Protein AF-A0A4E9FKX4-F1 (afdb_monomer_lite)

Secondary structure (DSSP, 8-state):
-----GGGT---HHHHTPPP----EE-SPPP------SS----TTHHHHHHTT-----GGGS----HHHHHHTTHHHHHT-TTEE----S-EEEEETTEEE-EEEEEETGGGGSPPEEEE---SSSEEEEEEEETT--SS-SS-EEEEEEEEEEETTS-GGGSEEEE------PPBTS--EEEEEEEEEESS----GGGS-SSSSSGGGEE-HHHHHHHTTTT-EEEEEEEEEEE--HHHHHHHHHTT----B----PPPPPPPPPPSS-SS---HHHHHHHHS-HHHHHHHHHHHHHHH-BTTBPPPPPSSS-TTHHHHHHHS-HHHHHHHHHHHTT-GGGHHHHS-TT-

Radius of gyration: 29.49 Å; chains: 1; bounding box: 79×57×82 Å

Structure (mmCIF, N/CA/C/O backbone):
data_AF-A0A4E9FKX4-F1
#
_entry.id   AF-A0A4E9FKX4-F1
#
loop_
_atom_site.group_PDB
_atom_site.id
_atom_site.type_symbol
_atom_site.label_atom_id
_atom_site.label_alt_id
_atom_site.label_comp_id
_atom_site.label_asym_id
_atom_site.label_entity_id
_atom_site.label_seq_id
_atom_site.pdbx_PDB_ins_code
_atom_site.Cartn_x
_atom_site.Cartn_y
_atom_site.Cartn_z
_atom_site.occupancy
_atom_site.B_iso_or_equiv
_atom_site.auth_seq_id
_atom_site.auth_comp_id
_atom_site.auth_asym_id
_atom_site.auth_atom_id
_atom_site.pdbx_PDB_model_num
ATOM 1 N N . MET A 1 1 ? 53.032 -1.140 2.797 1.00 45.16 1 MET A N 1
ATOM 2 C CA . MET A 1 1 ? 51.691 -1.626 3.185 1.00 45.16 1 MET A CA 1
ATOM 3 C C . MET A 1 1 ? 51.038 -0.536 4.010 1.00 45.16 1 MET A C 1
ATOM 5 O O . MET A 1 1 ? 51.588 -0.197 5.047 1.00 45.16 1 MET A O 1
ATOM 9 N N . HIS A 1 2 ? 49.947 0.065 3.534 1.00 47.78 2 HIS A N 1
ATOM 10 C CA . HIS A 1 2 ? 49.150 0.957 4.376 1.00 47.78 2 HIS A CA 1
ATOM 11 C C . HIS A 1 2 ? 48.325 0.075 5.311 1.00 47.78 2 HIS A C 1
ATOM 13 O O . HIS A 1 2 ? 47.405 -0.606 4.863 1.00 47.78 2 HIS A O 1
ATOM 19 N N . VAL A 1 3 ? 48.725 0.014 6.580 1.00 58.78 3 VAL A N 1
ATOM 20 C CA . VAL A 1 3 ? 47.929 -0.617 7.633 1.00 58.78 3 VAL A CA 1
ATOM 21 C C . VAL A 1 3 ? 46.776 0.341 7.899 1.00 58.78 3 VAL A C 1
ATOM 23 O O . VAL A 1 3 ? 46.989 1.445 8.392 1.00 58.78 3 VAL A O 1
ATOM 26 N N . ILE A 1 4 ? 45.578 -0.028 7.450 1.00 59.62 4 ILE A N 1
ATOM 27 C CA . ILE A 1 4 ? 44.364 0.718 7.774 1.00 59.62 4 ILE A CA 1
ATOM 28 C C . ILE A 1 4 ? 44.067 0.412 9.238 1.00 59.62 4 ILE A C 1
ATOM 30 O O . ILE A 1 4 ? 43.841 -0.746 9.588 1.00 59.62 4 ILE A O 1
ATOM 34 N N . ASP A 1 5 ? 44.116 1.444 10.073 1.00 58.28 5 ASP A N 1
ATOM 35 C CA . ASP A 1 5 ? 43.813 1.341 11.494 1.00 58.28 5 ASP A CA 1
ATOM 36 C C . ASP A 1 5 ? 42.303 1.119 11.657 1.00 58.28 5 ASP A C 1
ATOM 38 O O . ASP A 1 5 ? 41.485 1.987 11.332 1.00 58.28 5 ASP A O 1
ATOM 42 N N . VAL A 1 6 ? 41.942 -0.093 12.074 1.00 60.53 6 VAL A N 1
ATOM 43 C CA . VAL A 1 6 ? 40.567 -0.613 12.172 1.00 60.53 6 VAL A CA 1
ATOM 44 C C . VAL A 1 6 ? 39.728 0.271 13.106 1.00 60.53 6 VAL A C 1
ATOM 46 O O . VAL A 1 6 ? 38.555 0.521 12.844 1.00 60.53 6 VAL A O 1
ATOM 49 N N . ASP A 1 7 ? 40.351 0.863 14.120 1.00 63.62 7 ASP A N 1
ATOM 50 C CA . ASP A 1 7 ? 39.649 1.601 15.170 1.00 63.62 7 ASP A CA 1
ATOM 51 C C . ASP A 1 7 ? 39.277 3.044 14.775 1.00 63.62 7 ASP A C 1
ATOM 53 O O . ASP A 1 7 ? 38.352 3.621 15.342 1.00 63.62 7 ASP A O 1
ATOM 57 N N . ASN A 1 8 ? 39.918 3.623 13.750 1.00 59.31 8 ASN A N 1
ATOM 58 C CA . ASN A 1 8 ? 39.699 5.023 13.348 1.00 59.31 8 ASN A CA 1
ATOM 59 C C . ASN A 1 8 ? 38.632 5.213 12.245 1.00 59.31 8 ASN A C 1
ATOM 61 O O . ASN A 1 8 ? 38.297 6.349 11.903 1.00 59.31 8 ASN A O 1
ATOM 65 N N . HIS A 1 9 ? 38.073 4.131 11.678 1.00 58.72 9 HIS A N 1
ATOM 66 C CA . HIS A 1 9 ? 37.170 4.203 10.510 1.00 58.72 9 HIS A CA 1
ATOM 67 C C . HIS A 1 9 ? 35.901 3.332 10.568 1.00 58.72 9 HIS A C 1
ATOM 69 O O . HIS A 1 9 ? 35.136 3.284 9.594 1.00 58.72 9 HIS A O 1
ATOM 75 N N . LEU A 1 10 ? 35.627 2.657 11.684 1.00 67.69 10 LEU A N 1
ATOM 76 C CA . LEU A 1 10 ? 34.583 1.635 11.742 1.00 67.69 10 LEU A CA 1
ATOM 77 C C . LEU A 1 10 ? 33.402 2.030 12.624 1.00 67.69 10 LEU A C 1
ATOM 79 O O . LEU A 1 10 ? 33.114 1.371 13.616 1.00 67.69 10 LEU A O 1
ATOM 83 N N . LEU A 1 11 ? 32.627 3.028 12.182 1.00 73.62 11 LEU A N 1
ATOM 84 C CA . LEU A 1 11 ? 31.195 2.966 12.485 1.00 73.62 11 LEU A CA 1
ATOM 85 C C . LEU A 1 11 ? 30.687 1.617 11.975 1.00 73.62 11 LEU A C 1
ATOM 87 O O . LEU A 1 11 ? 30.827 1.315 10.779 1.00 73.62 11 LEU A O 1
ATOM 91 N N . SER A 1 12 ? 30.125 0.815 12.872 1.00 83.12 12 SER A N 1
ATOM 92 C CA . SER A 1 12 ? 29.515 -0.460 12.520 1.00 83.12 12 SER A CA 1
ATOM 93 C C . SER A 1 12 ? 28.406 -0.237 11.487 1.00 83.12 12 SER A C 1
ATOM 95 O O . SER A 1 12 ? 27.804 0.836 11.406 1.00 83.12 12 SER A O 1
ATOM 97 N N . LEU A 1 13 ? 28.084 -1.257 10.687 1.00 81.62 13 LEU A N 1
ATOM 98 C CA . LEU A 1 13 ? 26.966 -1.160 9.739 1.00 81.62 13 LEU A CA 1
ATOM 99 C C . LEU A 1 13 ? 25.651 -0.799 10.453 1.00 81.62 13 LEU A C 1
ATOM 101 O O . LEU A 1 13 ? 24.840 -0.062 9.900 1.00 81.62 13 LEU A O 1
ATOM 105 N N . LYS A 1 14 ? 25.482 -1.247 11.706 1.00 84.69 14 LYS A N 1
ATOM 106 C CA . LYS A 1 14 ? 24.352 -0.876 12.562 1.00 84.69 14 LYS A CA 1
ATOM 107 C C . LYS A 1 14 ? 24.320 0.626 12.844 1.00 84.69 14 LYS A C 1
ATOM 109 O O . LYS A 1 14 ? 23.260 1.215 12.724 1.00 84.69 14 LYS A O 1
ATOM 114 N N . GLU A 1 15 ? 25.451 1.236 13.185 1.00 85.62 15 GLU A N 1
ATOM 115 C CA . GLU A 1 15 ? 25.541 2.680 13.450 1.00 85.62 15 GLU A CA 1
ATOM 116 C C . GLU A 1 15 ? 25.353 3.509 12.179 1.00 85.62 15 GLU A C 1
ATOM 118 O O . GLU A 1 15 ? 24.680 4.532 12.208 1.00 85.62 15 GLU A O 1
ATOM 123 N N . ARG A 1 16 ? 25.879 3.045 11.039 1.00 83.81 16 ARG A N 1
ATOM 124 C CA . ARG A 1 16 ? 25.693 3.724 9.743 1.00 83.81 16 ARG A CA 1
ATOM 125 C C . ARG A 1 16 ? 24.247 3.692 9.249 1.00 83.81 16 ARG A C 1
ATOM 127 O O . ARG A 1 16 ? 23.845 4.583 8.511 1.00 83.81 16 ARG A O 1
ATOM 134 N N . LEU A 1 17 ? 23.496 2.655 9.619 1.00 85.50 17 LEU A N 1
ATOM 135 C CA . LEU A 1 17 ? 22.078 2.492 9.287 1.00 85.50 17 LEU A CA 1
ATOM 136 C C . LEU A 1 17 ? 21.147 2.889 10.442 1.00 85.50 17 LEU A C 1
ATOM 138 O O . LEU A 1 17 ? 19.933 2.726 10.317 1.00 85.50 17 LEU A O 1
ATOM 142 N N . ALA A 1 18 ? 21.689 3.365 11.567 1.00 83.12 18 ALA A N 1
ATOM 143 C CA . ALA A 1 18 ? 20.889 3.711 12.729 1.00 83.12 18 ALA A CA 1
ATOM 144 C C . ALA A 1 18 ? 20.004 4.914 12.395 1.00 83.12 18 ALA A C 1
ATOM 146 O O . ALA A 1 18 ? 20.484 6.005 12.090 1.00 83.12 18 ALA A O 1
ATOM 147 N N . VAL A 1 19 ? 18.694 4.700 12.463 1.00 77.56 19 VAL A N 1
ATOM 148 C CA . VAL A 1 19 ? 17.709 5.781 12.451 1.00 77.56 19 VAL A CA 1
ATOM 149 C C . VAL A 1 19 ? 17.649 6.342 13.876 1.00 77.56 19 VAL A C 1
ATOM 151 O O . VAL A 1 19 ? 17.658 5.544 14.817 1.00 77.56 19 VAL A O 1
ATOM 154 N N . PRO A 1 20 ? 17.621 7.674 14.072 1.00 77.56 20 PRO A N 1
ATOM 155 C CA . PRO A 1 20 ? 17.526 8.263 15.405 1.00 77.56 20 PRO A CA 1
ATOM 156 C C . PRO A 1 20 ? 16.314 7.712 16.165 1.00 77.56 20 PRO A C 1
ATOM 158 O O . PRO A 1 20 ? 15.218 7.621 15.610 1.00 77.56 20 PRO A O 1
ATOM 161 N N . GLU A 1 21 ? 16.513 7.345 17.433 1.00 72.94 21 GLU A N 1
ATOM 162 C CA . GLU A 1 21 ? 15.421 6.912 18.304 1.00 72.94 21 GLU A CA 1
ATOM 163 C C . GLU A 1 21 ? 14.520 8.110 18.607 1.00 72.94 21 GLU A C 1
ATOM 165 O O . GLU A 1 21 ? 14.917 9.057 19.285 1.00 72.94 21 GLU A O 1
ATOM 170 N N . THR A 1 22 ? 13.303 8.084 18.072 1.00 77.69 22 THR A N 1
ATOM 171 C CA . THR A 1 22 ? 12.266 9.063 18.383 1.00 77.69 22 THR A CA 1
ATOM 172 C C . THR A 1 22 ? 11.296 8.502 19.414 1.00 77.69 22 THR A C 1
ATOM 174 O O . THR A 1 22 ? 10.906 7.332 19.362 1.00 77.69 22 THR A O 1
ATOM 177 N N . GLU A 1 23 ? 10.885 9.352 20.357 1.00 83.88 23 GLU A N 1
ATOM 178 C CA . GLU A 1 23 ? 9.805 9.025 21.285 1.00 83.88 23 GLU A CA 1
ATOM 179 C C . GLU A 1 23 ? 8.527 8.703 20.507 1.00 83.88 23 GLU A C 1
ATOM 181 O O . GLU A 1 23 ? 8.185 9.387 19.540 1.00 83.88 23 GLU A O 1
ATOM 186 N N . ARG A 1 24 ? 7.828 7.645 20.929 1.00 87.44 24 ARG A N 1
ATOM 187 C CA . ARG A 1 24 ? 6.583 7.197 20.304 1.00 87.44 24 ARG A CA 1
ATOM 188 C C . ARG A 1 24 ? 5.388 7.509 21.198 1.00 87.44 24 ARG A C 1
ATOM 190 O O . ARG A 1 24 ? 5.433 7.244 22.397 1.00 87.44 24 ARG A O 1
ATOM 197 N N . TYR A 1 25 ? 4.306 7.989 20.599 1.00 91.00 25 TYR A N 1
ATOM 198 C CA . TYR A 1 25 ? 3.078 8.401 21.271 1.00 91.00 25 TYR A CA 1
ATOM 199 C C . TYR A 1 25 ? 1.923 7.456 20.914 1.00 91.00 25 TYR A C 1
ATOM 201 O O . TYR A 1 25 ? 1.634 7.243 19.734 1.00 91.00 25 TYR A O 1
ATOM 209 N N . ASP A 1 26 ? 1.267 6.901 21.939 1.00 92.44 26 ASP A N 1
ATOM 210 C CA . ASP A 1 26 ? 0.045 6.101 21.787 1.00 92.44 26 ASP A CA 1
ATOM 211 C C . ASP A 1 26 ? -1.178 7.027 21.787 1.00 92.44 26 ASP A C 1
ATOM 213 O O . ASP A 1 26 ? -1.431 7.721 22.774 1.00 92.44 26 ASP A O 1
ATOM 217 N N . ILE A 1 27 ? -1.915 7.050 20.676 1.00 92.12 27 ILE A N 1
ATOM 218 C CA . ILE A 1 27 ? -3.120 7.878 20.498 1.00 92.12 27 ILE A CA 1
ATOM 219 C C . ILE A 1 27 ? -4.424 7.088 20.668 1.00 92.12 27 ILE A C 1
ATOM 221 O O . ILE A 1 27 ? -5.508 7.651 20.529 1.00 92.12 27 ILE A O 1
ATOM 225 N N . GLY A 1 28 ? -4.344 5.779 20.914 1.00 89.81 28 GLY A N 1
ATOM 226 C CA . GLY A 1 28 ? -5.512 4.911 20.994 1.00 89.81 28 GLY A CA 1
ATOM 227 C C . GLY A 1 28 ? -6.109 4.776 22.384 1.00 89.81 28 GLY A C 1
ATOM 228 O O . GLY A 1 28 ? -5.683 5.368 23.377 1.00 89.81 28 GLY A O 1
ATOM 229 N N . PHE A 1 29 ? -7.111 3.904 22.464 1.00 89.25 29 PHE A N 1
ATOM 230 C CA . PHE A 1 29 ? -7.634 3.458 23.746 1.00 89.25 29 PHE A CA 1
ATOM 231 C C . PHE A 1 29 ? -6.591 2.640 24.509 1.00 89.25 29 PHE A C 1
ATOM 233 O O . PHE A 1 29 ? -5.885 1.799 23.948 1.00 89.25 29 PHE A O 1
ATOM 240 N N . LYS A 1 30 ? -6.565 2.818 25.833 1.00 84.62 30 LYS A N 1
ATOM 241 C CA . LYS A 1 30 ? -5.774 1.960 26.718 1.00 84.62 30 LYS A CA 1
ATOM 242 C C . LYS A 1 30 ? -6.207 0.507 26.537 1.00 84.62 30 LYS A C 1
ATOM 244 O O . LYS A 1 30 ? -7.400 0.203 26.573 1.00 84.62 30 LYS A O 1
ATOM 249 N N . LYS A 1 31 ? -5.236 -0.399 26.389 1.00 75.88 31 LYS A N 1
ATOM 250 C CA . LYS A 1 31 ? -5.509 -1.838 26.330 1.00 75.88 31 LYS A CA 1
ATOM 251 C C . LYS A 1 31 ? -6.314 -2.272 27.552 1.00 75.88 31 LYS A C 1
ATOM 253 O O . LYS A 1 31 ? -5.875 -2.093 28.689 1.00 75.88 31 LYS A O 1
ATOM 258 N N . SER A 1 32 ? -7.465 -2.894 27.304 1.00 64.88 32 SER A N 1
ATOM 259 C CA . SER A 1 32 ? -8.141 -3.688 28.321 1.00 64.88 32 SER A CA 1
ATOM 260 C C . SER A 1 32 ? -7.256 -4.897 28.597 1.00 64.88 32 SER A C 1
ATOM 262 O O . SER A 1 32 ? -7.174 -5.825 27.795 1.00 64.88 32 SER A O 1
ATOM 264 N N . VAL A 1 33 ? -6.523 -4.860 29.706 1.00 56.00 33 VAL A N 1
ATOM 265 C CA . VAL A 1 33 ? -5.906 -6.066 30.243 1.00 56.00 33 VAL A CA 1
ATOM 266 C C . VAL A 1 33 ? -7.074 -6.913 30.727 1.00 56.00 33 VAL A C 1
ATOM 268 O O . VAL A 1 33 ? -7.607 -6.669 31.810 1.00 56.00 33 VAL A O 1
ATOM 271 N N . LEU A 1 34 ? -7.525 -7.865 29.903 1.00 53.97 34 LEU A N 1
ATOM 272 C CA . LEU A 1 34 ? -8.406 -8.914 30.402 1.00 53.97 34 LEU A CA 1
ATOM 273 C C . LEU A 1 34 ? -7.702 -9.495 31.632 1.00 53.97 34 LEU A C 1
ATOM 275 O O . LEU A 1 34 ? -6.516 -9.830 31.524 1.00 53.97 34 LEU A O 1
ATOM 279 N N . PRO A 1 35 ? -8.363 -9.565 32.802 1.00 45.88 35 PRO A N 1
ATOM 280 C CA . PRO A 1 35 ? -7.752 -10.182 33.961 1.00 45.88 35 PRO A CA 1
ATOM 281 C C . PRO A 1 35 ? -7.325 -11.574 33.521 1.00 45.88 35 PRO A C 1
ATOM 283 O O . PRO A 1 35 ? -8.156 -12.364 33.068 1.00 45.88 35 PRO A O 1
ATOM 286 N N . ILE A 1 36 ? -6.016 -11.832 33.571 1.00 47.31 36 ILE A N 1
ATOM 287 C CA . ILE A 1 36 ? -5.454 -13.161 33.360 1.00 47.31 36 ILE A CA 1
ATOM 288 C C . ILE A 1 36 ? -6.271 -14.047 34.286 1.00 47.31 36 ILE A C 1
ATOM 290 O O . ILE A 1 36 ? -6.189 -13.872 35.504 1.00 47.31 36 ILE A O 1
ATOM 294 N N . SER A 1 37 ? -7.134 -14.906 33.733 1.00 47.31 37 SER A N 1
ATOM 295 C CA . SER A 1 37 ? -7.923 -15.793 34.575 1.00 47.31 37 SER A CA 1
ATOM 296 C C . SER A 1 37 ? -6.909 -16.576 35.388 1.00 47.31 37 SER A C 1
ATOM 298 O O . SER A 1 37 ? -6.091 -17.301 34.812 1.00 47.31 37 SER A O 1
ATOM 300 N N . LEU A 1 38 ? -6.894 -16.336 36.698 1.00 52.66 38 LEU A N 1
ATOM 301 C CA . LEU A 1 38 ? -6.007 -17.010 37.623 1.00 52.66 38 LEU A CA 1
ATOM 302 C C . LEU A 1 38 ? -6.244 -18.505 37.445 1.00 52.66 38 LEU A C 1
ATOM 304 O O . LEU A 1 38 ? -7.273 -19.037 37.845 1.00 52.66 38 LEU A O 1
ATOM 308 N N . GLN A 1 39 ? -5.260 -19.121 36.798 1.00 52.28 39 GLN A N 1
ATOM 309 C CA . GLN A 1 39 ? -5.160 -20.523 36.438 1.00 52.28 39 GLN A CA 1
ATOM 310 C C . GLN A 1 39 ? -6.169 -21.005 35.376 1.00 52.28 39 GLN A C 1
ATOM 312 O O . GLN A 1 39 ? -7.383 -20.950 35.580 1.00 52.28 39 GLN A O 1
ATOM 317 N N . PRO A 1 40 ? -5.699 -21.580 34.249 1.00 52.97 40 PRO A N 1
ATOM 318 C CA . PRO A 1 40 ? -6.541 -22.536 33.554 1.00 52.97 40 PRO A CA 1
ATOM 319 C C . PRO A 1 40 ? -6.857 -23.626 34.573 1.00 52.97 40 PRO A C 1
ATOM 321 O O . PRO A 1 40 ? -5.931 -24.159 35.182 1.00 52.97 40 PRO A O 1
ATOM 324 N N . SER A 1 41 ? -8.137 -23.953 34.774 1.00 54.47 41 SER A N 1
ATOM 325 C CA . SER A 1 41 ? -8.513 -25.166 35.500 1.00 54.47 41 SER A CA 1
ATOM 326 C C . SER A 1 41 ? -7.663 -26.293 34.921 1.00 54.47 41 SER A C 1
ATOM 328 O O . SER A 1 41 ? -7.827 -26.614 33.738 1.00 54.47 41 SER A O 1
ATOM 330 N N . GLU A 1 42 ? -6.692 -26.798 35.683 1.00 56.56 42 GLU A N 1
ATOM 331 C CA . GLU A 1 42 ? -5.767 -27.817 35.211 1.00 56.56 42 GLU A CA 1
ATOM 332 C C . GLU A 1 42 ? -6.596 -29.049 34.872 1.00 56.56 42 GLU A C 1
ATOM 334 O O . GLU A 1 42 ? -6.901 -29.895 35.715 1.00 56.56 42 GLU A O 1
ATOM 339 N N . SER A 1 43 ? -7.030 -29.156 33.618 1.00 61.06 43 SER A N 1
ATOM 340 C CA . SER A 1 43 ? -7.601 -30.400 33.157 1.00 61.06 43 SER A CA 1
ATOM 341 C C . SER A 1 43 ? -6.456 -31.403 33.270 1.00 61.06 43 SER A C 1
ATOM 343 O O . SER A 1 43 ? -5.413 -31.250 32.634 1.00 61.06 43 SER A O 1
ATOM 345 N N . LYS A 1 44 ? -6.616 -32.411 34.138 1.00 63.72 44 LYS A N 1
ATOM 346 C CA . LYS A 1 44 ? -5.594 -33.415 34.518 1.00 63.72 44 LYS A CA 1
ATOM 347 C C . LYS A 1 44 ? -4.917 -34.124 33.325 1.00 63.72 44 LYS A C 1
ATOM 349 O O . LYS A 1 44 ? -3.975 -34.897 33.495 1.00 63.72 44 LYS A O 1
ATOM 354 N N . ASN A 1 45 ? -5.404 -33.873 32.113 1.00 72.75 45 ASN A N 1
ATOM 355 C CA . ASN A 1 45 ? -4.981 -34.456 30.855 1.00 72.75 45 ASN A CA 1
ATOM 356 C C . ASN A 1 45 ? -4.011 -33.578 30.041 1.00 72.75 45 ASN A C 1
ATOM 358 O O . ASN A 1 45 ? -3.349 -34.133 29.169 1.00 72.75 45 ASN A O 1
ATOM 362 N N . VAL A 1 46 ? -3.851 -32.272 30.318 1.00 79.88 46 VAL A N 1
ATOM 363 C CA . VAL A 1 46 ? -2.913 -31.399 29.564 1.00 79.88 46 VAL A CA 1
ATOM 364 C C . VAL A 1 46 ? -1.473 -31.929 29.593 1.00 79.88 46 VAL A C 1
ATOM 366 O O . VAL A 1 46 ? -0.879 -32.061 28.519 1.00 79.88 46 VAL A O 1
ATOM 369 N N . PRO A 1 47 ? -0.906 -32.341 30.749 1.00 79.88 47 PRO A N 1
ATOM 370 C CA . PRO A 1 47 ? 0.460 -32.866 30.786 1.00 79.88 47 PRO A CA 1
ATOM 371 C C . PRO A 1 47 ? 0.593 -34.192 30.024 1.00 79.88 47 PRO A C 1
ATOM 373 O O . PRO A 1 47 ? 1.611 -34.447 29.384 1.00 79.88 47 PRO A O 1
ATOM 376 N N . LYS A 1 48 ? -0.450 -35.037 30.052 1.00 82.62 48 LYS A N 1
ATOM 377 C CA . LYS A 1 48 ? -0.482 -36.321 29.331 1.00 82.62 48 LYS A CA 1
ATOM 378 C C . LYS A 1 48 ? -0.557 -36.121 27.814 1.00 82.62 48 LYS A C 1
ATOM 380 O O . LYS A 1 48 ? 0.119 -36.839 27.084 1.00 82.62 48 LYS A O 1
ATOM 385 N N . LEU A 1 49 ? -1.357 -35.160 27.349 1.00 84.44 49 LEU A N 1
ATOM 386 C CA . LEU A 1 49 ? -1.490 -34.808 25.931 1.00 84.44 49 LEU A CA 1
ATOM 387 C C . LEU A 1 49 ? -0.232 -34.116 25.396 1.00 84.44 49 LEU A C 1
ATOM 389 O O . LEU A 1 49 ? 0.182 -34.414 24.281 1.00 84.44 49 LEU A O 1
ATOM 393 N N . SER A 1 50 ? 0.410 -33.267 26.206 1.00 84.94 50 SER A N 1
ATOM 394 C CA . SER A 1 50 ? 1.697 -32.640 25.881 1.00 84.94 50 SER A CA 1
ATOM 395 C C . SER A 1 50 ? 2.804 -33.685 25.691 1.00 84.94 50 SER A C 1
ATOM 397 O O . SER A 1 50 ? 3.444 -33.714 24.645 1.00 84.94 50 SER A O 1
ATOM 399 N N . ARG A 1 51 ? 2.942 -34.645 26.621 1.00 86.50 51 ARG A N 1
ATOM 400 C CA . ARG A 1 51 ? 3.918 -35.753 26.504 1.00 86.50 51 ARG A CA 1
ATOM 401 C C . ARG A 1 51 ? 3.719 -36.624 25.261 1.00 86.50 51 ARG A C 1
ATOM 403 O O . ARG A 1 51 ? 4.671 -37.234 24.794 1.00 86.50 51 ARG A O 1
ATOM 410 N N . LYS A 1 52 ? 2.488 -36.703 24.750 1.00 89.94 52 LYS A N 1
ATOM 411 C CA . LYS A 1 52 ? 2.136 -37.447 23.532 1.00 89.94 52 LYS A CA 1
ATOM 412 C C . LYS A 1 52 ? 2.084 -36.571 22.273 1.00 89.94 52 LYS A C 1
ATOM 414 O O . LYS A 1 52 ? 1.707 -37.078 21.225 1.00 89.94 52 LYS A O 1
ATOM 419 N N . MET A 1 53 ? 2.426 -35.282 22.363 1.00 83.94 53 MET A N 1
ATOM 420 C CA . MET A 1 53 ? 2.372 -34.322 21.248 1.00 83.94 53 MET A CA 1
ATOM 421 C C . MET A 1 53 ? 0.978 -34.206 20.592 1.00 83.94 53 MET A C 1
ATOM 423 O O . MET A 1 53 ? 0.856 -33.970 19.396 1.00 83.94 53 MET A O 1
ATOM 427 N N . HIS A 1 54 ? -0.094 -34.349 21.379 1.00 89.38 54 HIS A N 1
ATOM 428 C CA . HIS A 1 54 ? -1.492 -34.248 20.923 1.00 89.38 54 HIS A CA 1
ATOM 429 C C . HIS A 1 54 ? -2.188 -32.952 21.359 1.00 89.38 54 HIS A C 1
ATOM 431 O O . HIS A 1 54 ? -3.413 -32.847 21.317 1.00 89.38 54 HIS A O 1
ATOM 437 N N . LEU A 1 55 ? -1.430 -31.968 21.839 1.00 87.44 55 LEU A N 1
ATOM 438 C CA . LEU A 1 55 ? -1.992 -30.714 22.321 1.00 87.44 55 LEU A CA 1
ATOM 439 C C . LEU A 1 55 ? -2.290 -29.785 21.139 1.00 87.44 55 LEU A C 1
ATOM 441 O O . LEU A 1 55 ? -1.389 -29.390 20.406 1.00 87.44 55 LEU A O 1
ATOM 445 N N . THR A 1 56 ? -3.559 -29.422 20.970 1.00 86.56 56 THR A N 1
ATOM 446 C CA . THR A 1 56 ? -4.016 -28.513 19.911 1.00 86.56 56 THR A CA 1
ATOM 447 C C . THR A 1 56 ? -4.451 -27.180 20.502 1.00 86.56 56 THR A C 1
ATOM 449 O O . THR A 1 56 ? -5.251 -27.145 21.439 1.00 86.56 56 THR A O 1
ATOM 452 N N . ILE A 1 57 ? -3.974 -26.079 19.927 1.00 84.50 57 ILE A N 1
ATOM 453 C CA . ILE A 1 57 ? -4.398 -24.728 20.301 1.00 84.50 57 ILE A CA 1
ATOM 454 C C . ILE A 1 57 ? -5.561 -24.321 19.397 1.00 84.50 57 ILE A C 1
ATOM 456 O O . ILE A 1 57 ? -5.500 -24.475 18.177 1.00 84.50 57 ILE A O 1
ATOM 460 N N . ASN A 1 58 ? -6.629 -23.783 19.985 1.00 84.94 58 ASN A N 1
ATOM 461 C CA . ASN A 1 58 ? -7.722 -23.225 19.200 1.00 84.94 58 ASN A CA 1
ATOM 462 C C . ASN A 1 58 ? -7.311 -21.857 18.645 1.00 84.94 58 ASN A C 1
ATOM 464 O O . ASN A 1 58 ? -7.459 -20.84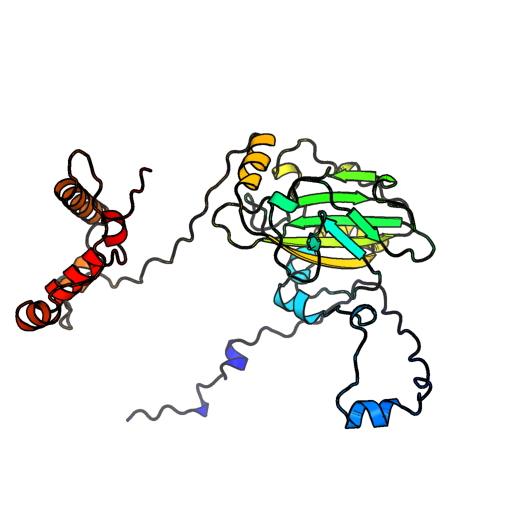1 19.323 1.00 84.94 58 ASN A O 1
ATOM 468 N N . LEU A 1 59 ? -6.834 -21.846 17.401 1.00 83.69 59 LEU A N 1
ATOM 469 C CA . LEU A 1 59 ? -6.388 -20.633 16.715 1.00 83.69 59 LEU A CA 1
ATOM 470 C C . LEU A 1 59 ? -7.476 -19.551 16.662 1.00 83.69 59 LEU A C 1
ATOM 472 O O . LEU A 1 59 ? -7.157 -18.378 16.767 1.00 83.69 59 LEU A O 1
ATOM 476 N N . LYS A 1 60 ? -8.771 -19.906 16.622 1.00 80.31 60 LYS A N 1
ATOM 477 C CA . LYS A 1 60 ? -9.869 -18.918 16.586 1.00 80.31 60 LYS A CA 1
ATOM 478 C C . LYS A 1 60 ? -9.963 -18.051 17.847 1.00 80.31 60 LYS A C 1
ATOM 480 O O . LYS A 1 60 ? -10.589 -17.000 17.801 1.00 80.31 60 LYS A O 1
ATOM 485 N N . LYS A 1 61 ? -9.400 -18.508 18.971 1.00 78.19 61 LYS A N 1
ATOM 486 C CA . LYS A 1 61 ? -9.391 -17.776 20.248 1.00 78.19 61 LYS A CA 1
ATOM 487 C C . LYS A 1 61 ? -8.111 -16.969 20.469 1.00 78.19 61 LYS A C 1
ATOM 489 O O . LYS A 1 61 ? -8.027 -16.253 21.459 1.00 78.19 61 LYS A O 1
ATOM 494 N N . VAL A 1 62 ? -7.113 -17.123 19.602 1.00 80.50 62 VAL A N 1
ATOM 495 C CA . VAL A 1 62 ? -5.839 -16.411 19.714 1.00 80.50 62 VAL A CA 1
ATOM 496 C C . VAL A 1 62 ? -5.986 -15.045 19.052 1.00 80.50 62 VAL A C 1
ATOM 498 O O . VAL A 1 62 ? -6.510 -14.936 17.943 1.00 80.50 62 VAL A O 1
ATOM 501 N N . GLU A 1 63 ? -5.534 -13.991 19.725 1.00 72.94 63 GLU A N 1
ATOM 502 C CA . GLU A 1 63 ? -5.413 -12.675 19.102 1.00 72.94 63 GLU A CA 1
ATOM 503 C C . GLU A 1 63 ? -4.242 -12.692 18.119 1.00 72.94 63 GLU A C 1
ATOM 505 O O . GLU A 1 63 ? -3.107 -12.988 18.484 1.00 72.94 63 GLU A O 1
ATOM 510 N N . HIS A 1 64 ? -4.516 -12.373 16.856 1.00 76.38 64 HIS A N 1
ATOM 511 C CA . HIS A 1 64 ? -3.502 -12.375 15.797 1.00 76.38 64 HIS A CA 1
ATOM 512 C C . HIS A 1 64 ? -2.825 -11.005 15.647 1.00 76.38 64 HIS A C 1
ATOM 514 O O . HIS A 1 64 ? -1.976 -10.829 14.782 1.00 76.38 64 HIS A O 1
ATOM 520 N N . TRP A 1 65 ? -3.197 -10.024 16.477 1.00 80.25 65 TRP A N 1
ATOM 521 C CA . TRP A 1 65 ? -2.785 -8.638 16.306 1.00 80.25 65 TRP A CA 1
ATOM 522 C C . TRP A 1 65 ? -1.316 -8.401 16.681 1.00 80.25 65 TRP A C 1
ATOM 524 O O . TRP A 1 65 ? -0.959 -8.431 17.859 1.00 80.25 65 TRP A O 1
ATOM 534 N N . GLN A 1 66 ? -0.473 -8.085 15.693 1.00 85.94 66 GLN A N 1
ATOM 535 C CA . GLN A 1 66 ? 0.937 -7.751 15.920 1.00 85.94 66 GLN A CA 1
ATOM 536 C C . GLN A 1 66 ? 1.282 -6.326 15.473 1.00 85.94 66 GLN A C 1
ATOM 538 O O . GLN A 1 66 ? 1.257 -6.008 14.287 1.00 85.94 66 GLN A O 1
ATOM 543 N N . LEU A 1 67 ? 1.678 -5.473 16.425 1.00 88.19 67 LEU A N 1
ATOM 544 C CA . LEU A 1 67 ? 2.059 -4.076 16.162 1.00 88.19 67 LEU A CA 1
ATOM 545 C C . LEU A 1 67 ? 3.312 -3.959 15.270 1.00 88.19 67 LEU A C 1
ATOM 547 O O . LEU A 1 67 ? 3.423 -3.039 14.463 1.00 88.19 67 LEU A O 1
ATOM 551 N N . SER A 1 68 ? 4.243 -4.909 15.388 1.00 90.31 68 SER A N 1
ATOM 552 C CA . SER A 1 68 ? 5.478 -4.959 14.593 1.00 90.31 68 SER A CA 1
ATOM 553 C C . SER A 1 68 ? 5.211 -4.983 13.088 1.00 90.31 68 SER A C 1
ATOM 555 O O . SER A 1 68 ? 5.960 -4.363 12.336 1.00 90.31 68 SER A O 1
ATOM 557 N N . ILE A 1 69 ? 4.129 -5.637 12.652 1.00 92.56 69 ILE A N 1
ATOM 558 C CA . ILE A 1 69 ? 3.746 -5.713 11.239 1.00 92.56 69 ILE A CA 1
ATOM 559 C C . ILE A 1 69 ? 3.394 -4.315 10.715 1.00 92.56 69 ILE A C 1
ATOM 561 O O . ILE A 1 69 ? 3.893 -3.905 9.673 1.00 92.56 69 ILE A O 1
ATOM 565 N N . PHE A 1 70 ? 2.617 -3.532 11.461 1.00 92.19 70 PHE A N 1
ATOM 566 C CA . PHE A 1 70 ? 2.224 -2.180 11.041 1.00 92.19 70 PHE A CA 1
ATOM 567 C C . PHE A 1 70 ? 3.411 -1.229 10.937 1.00 92.19 70 PHE A C 1
ATOM 569 O O . PHE A 1 70 ? 3.459 -0.417 10.016 1.00 92.19 70 PHE A O 1
ATOM 576 N N . HIS A 1 71 ? 4.385 -1.359 11.841 1.00 90.75 71 HIS A N 1
ATOM 577 C CA . HIS A 1 71 ? 5.634 -0.605 11.755 1.00 90.75 71 HIS A CA 1
ATOM 578 C C . HIS A 1 71 ? 6.500 -1.054 10.575 1.00 90.75 71 HIS A C 1
ATOM 580 O O . HIS A 1 71 ? 7.075 -0.209 9.899 1.00 90.75 71 HIS A O 1
ATOM 586 N N . HIS A 1 72 ? 6.564 -2.358 10.286 1.00 91.94 72 HIS A N 1
ATOM 587 C CA . HIS A 1 72 ? 7.297 -2.872 9.126 1.00 91.94 72 HIS A CA 1
ATOM 588 C C . HIS A 1 72 ? 6.746 -2.310 7.810 1.00 91.94 72 HIS A C 1
ATOM 590 O O . HIS A 1 72 ? 7.510 -1.856 6.963 1.00 91.94 72 HIS A O 1
ATOM 596 N N . TYR A 1 73 ? 5.419 -2.273 7.674 1.00 93.56 73 TYR A N 1
ATOM 597 C CA . TYR A 1 73 ? 4.739 -1.693 6.515 1.00 93.56 73 TYR A CA 1
ATOM 598 C C . TYR A 1 73 ? 4.557 -0.176 6.598 1.00 93.56 73 TYR A C 1
ATOM 600 O O . TYR A 1 73 ? 3.916 0.380 5.712 1.00 93.56 73 TYR A O 1
ATOM 608 N N . ARG A 1 74 ? 5.086 0.492 7.634 1.00 92.88 74 ARG A N 1
ATOM 609 C CA . ARG A 1 74 ? 5.011 1.951 7.841 1.00 92.88 74 ARG A CA 1
ATOM 610 C C . ARG A 1 74 ? 3.594 2.533 7.748 1.00 92.88 74 ARG A C 1
ATOM 612 O O . ARG A 1 74 ? 3.399 3.666 7.332 1.00 92.88 74 ARG A O 1
ATOM 619 N N . ILE A 1 75 ? 2.587 1.759 8.154 1.00 93.75 75 ILE A N 1
ATOM 620 C CA . ILE A 1 75 ? 1.178 2.158 8.022 1.00 93.75 75 ILE A CA 1
ATOM 621 C C . ILE A 1 75 ? 0.861 3.363 8.917 1.00 93.75 75 ILE A C 1
ATOM 623 O O . ILE A 1 75 ? 0.200 4.299 8.482 1.00 93.75 75 ILE A O 1
ATOM 627 N N . PHE A 1 76 ? 1.334 3.357 10.167 1.00 92.81 76 PHE A N 1
ATOM 628 C CA . PHE A 1 76 ? 1.092 4.478 11.081 1.00 92.81 76 PHE A CA 1
ATOM 629 C C . PHE A 1 76 ? 1.845 5.746 10.671 1.00 92.81 76 PHE A C 1
ATOM 631 O O . PHE A 1 76 ? 1.294 6.838 10.810 1.00 92.81 76 PHE A O 1
ATOM 638 N N . ASP A 1 77 ? 3.064 5.585 10.144 1.00 91.31 77 ASP A N 1
ATOM 639 C CA . ASP A 1 77 ? 3.900 6.692 9.679 1.00 91.31 77 ASP A CA 1
ATOM 640 C C . ASP A 1 77 ? 3.189 7.503 8.595 1.00 91.31 77 ASP A C 1
ATOM 642 O O . ASP A 1 77 ? 3.227 8.732 8.629 1.00 91.31 77 ASP A O 1
ATOM 646 N N . ASP A 1 78 ? 2.543 6.797 7.663 1.00 91.50 78 ASP A N 1
ATOM 647 C CA . ASP A 1 78 ? 1.920 7.394 6.485 1.00 91.50 78 ASP A CA 1
ATOM 648 C C . ASP A 1 78 ? 0.500 7.911 6.772 1.00 91.50 78 ASP A C 1
ATOM 650 O O . ASP A 1 78 ? 0.108 8.923 6.206 1.00 91.50 78 ASP A O 1
ATOM 654 N N . ILE A 1 79 ? -0.263 7.274 7.676 1.00 91.94 79 ILE A N 1
ATOM 655 C CA . ILE A 1 79 ? -1.613 7.748 8.051 1.00 91.94 79 ILE A CA 1
ATOM 656 C C . ILE A 1 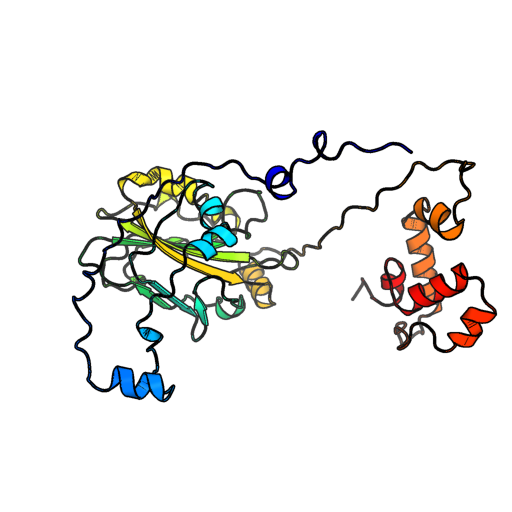79 ? -1.554 8.926 9.026 1.00 91.94 79 ILE A C 1
ATOM 658 O O . ILE A 1 79 ? -2.295 9.896 8.871 1.00 91.94 79 ILE A O 1
ATOM 662 N N . PHE A 1 80 ? -0.742 8.807 10.080 1.00 89.69 80 PHE A N 1
ATOM 663 C CA . PHE A 1 80 ? -0.670 9.797 11.150 1.00 89.69 80 PHE A CA 1
ATOM 664 C C . PHE A 1 80 ? 0.624 10.581 11.035 1.00 89.69 80 PHE A C 1
ATOM 666 O O . PHE A 1 80 ? 0.564 11.692 10.538 1.00 89.69 80 PHE A O 1
ATOM 673 N N . HIS A 1 81 ? 1.744 10.015 11.501 1.00 86.69 81 HIS A N 1
ATOM 674 C CA . HIS A 1 81 ? 3.126 10.508 11.416 1.00 86.69 81 HIS A CA 1
ATOM 675 C C . HIS A 1 81 ? 4.071 9.454 12.041 1.00 86.69 81 HIS A C 1
ATOM 677 O O . HIS A 1 81 ? 3.630 8.581 12.788 1.00 86.69 81 HIS A O 1
ATOM 683 N N . THR A 1 82 ? 5.386 9.561 11.811 1.00 83.00 82 THR A N 1
ATOM 684 C CA . THR A 1 82 ? 6.416 8.551 12.174 1.00 83.00 82 THR A CA 1
ATOM 685 C C . THR A 1 82 ? 6.487 8.143 13.649 1.00 83.00 82 THR A C 1
ATOM 687 O O . THR A 1 82 ? 7.025 7.089 13.981 1.00 83.00 82 THR A O 1
ATOM 690 N N . ASN A 1 83 ? 5.987 8.982 14.554 1.00 87.31 83 ASN A N 1
ATOM 691 C CA . ASN A 1 83 ? 6.118 8.785 15.999 1.00 87.31 83 ASN A CA 1
ATOM 692 C C . ASN A 1 83 ? 4.808 8.341 16.654 1.00 87.31 83 ASN A C 1
ATOM 694 O O . ASN A 1 83 ? 4.727 8.278 17.874 1.00 87.31 83 ASN A O 1
ATOM 698 N N . VAL A 1 84 ? 3.766 8.069 15.876 1.00 91.44 84 VAL A N 1
ATOM 699 C CA . VAL A 1 84 ? 2.424 7.808 16.395 1.00 91.44 84 VAL A CA 1
ATOM 700 C C . VAL A 1 84 ? 2.072 6.342 16.192 1.00 91.44 84 VAL A C 1
ATOM 702 O O . VAL A 1 84 ? 2.381 5.755 15.160 1.00 91.44 84 VAL A O 1
ATOM 705 N N . PHE A 1 85 ? 1.428 5.727 17.177 1.00 92.56 85 PHE A N 1
ATOM 706 C CA . PHE A 1 85 ? 0.873 4.385 17.042 1.00 92.56 85 PHE A CA 1
ATOM 707 C C . PHE A 1 85 ? -0.375 4.233 17.906 1.00 92.56 85 PHE A C 1
ATOM 709 O O . PHE A 1 85 ? -0.699 5.101 18.711 1.00 92.56 85 PHE A O 1
ATOM 716 N N . PHE A 1 86 ? -1.081 3.120 17.734 1.00 92.94 86 PHE A N 1
ATOM 717 C CA . PHE A 1 86 ? -2.105 2.702 18.679 1.00 92.94 86 PHE A CA 1
ATOM 718 C C . PHE A 1 86 ? -2.293 1.188 18.673 1.00 92.94 86 PHE A C 1
ATOM 720 O O . PHE A 1 86 ? -1.832 0.471 17.779 1.00 92.94 86 PHE A O 1
ATOM 727 N N . HIS A 1 87 ? -2.985 0.689 19.692 1.00 90.56 87 HIS A N 1
ATOM 728 C CA . HIS A 1 87 ? -3.360 -0.712 19.794 1.00 90.56 87 HIS A CA 1
ATOM 729 C C . HIS A 1 87 ? -4.804 -0.947 19.356 1.00 90.56 87 HIS A C 1
ATOM 731 O O . HIS A 1 87 ? -5.709 -0.227 19.772 1.00 90.56 87 HIS A O 1
ATOM 737 N N . ASN A 1 88 ? -5.034 -2.018 18.592 1.00 90.44 88 ASN A N 1
ATOM 738 C CA . ASN A 1 88 ? -6.394 -2.471 18.337 1.00 90.44 88 ASN A CA 1
ATOM 739 C C . ASN A 1 88 ? -7.045 -2.919 19.646 1.00 90.44 88 ASN A C 1
ATOM 741 O O . ASN A 1 88 ? -6.566 -3.839 20.307 1.00 90.44 88 ASN A O 1
ATOM 745 N N . THR A 1 89 ? -8.141 -2.258 20.002 1.00 88.62 89 THR A N 1
ATOM 746 C CA . THR A 1 89 ? -8.950 -2.539 21.198 1.00 88.62 89 THR A CA 1
ATOM 747 C C . THR A 1 89 ? -10.346 -3.044 20.851 1.00 88.62 89 THR A C 1
ATOM 749 O O . THR A 1 89 ? -11.029 -3.606 21.704 1.00 88.62 89 THR A O 1
ATOM 752 N N . GLN A 1 90 ? -10.758 -2.877 19.594 1.00 88.12 90 GLN A N 1
ATOM 753 C CA . GLN A 1 90 ? -12.049 -3.299 19.073 1.00 88.12 90 GLN A CA 1
ATOM 754 C C . GLN A 1 90 ? -11.842 -4.249 17.895 1.00 88.12 90 GLN A C 1
ATOM 756 O O . GLN A 1 90 ? -11.088 -3.947 16.963 1.00 88.12 90 GLN A O 1
ATOM 761 N N . ASN A 1 91 ? -12.528 -5.392 17.918 1.00 88.81 91 ASN A N 1
ATOM 762 C CA . ASN A 1 91 ? -12.492 -6.311 16.792 1.00 88.81 91 ASN A CA 1
ATOM 763 C C . ASN A 1 91 ? -13.331 -5.767 15.635 1.00 88.81 91 ASN A C 1
ATOM 765 O O . ASN A 1 91 ? -14.510 -5.443 15.790 1.00 88.81 91 ASN A O 1
ATOM 769 N N . MET A 1 92 ? -12.705 -5.721 14.467 1.00 90.56 92 MET A N 1
ATOM 770 C CA . MET A 1 92 ? -13.325 -5.362 13.204 1.00 90.56 92 MET A CA 1
ATOM 771 C C . MET A 1 92 ? -12.959 -6.426 12.176 1.00 90.56 92 MET A C 1
ATOM 773 O O . MET A 1 92 ? -11.816 -6.879 12.121 1.00 90.56 92 MET A O 1
ATOM 777 N N . GLN A 1 93 ? -13.930 -6.839 11.371 1.00 91.25 93 GLN A N 1
ATOM 778 C CA . GLN A 1 93 ? -13.707 -7.716 10.229 1.00 91.25 93 GLN A CA 1
ATOM 779 C C . GLN A 1 93 ? -14.354 -7.102 9.002 1.00 91.25 93 GLN A C 1
ATOM 781 O O . GLN A 1 93 ? -15.536 -6.774 9.027 1.00 91.25 93 GLN A O 1
ATOM 786 N N . LEU A 1 94 ? -13.579 -6.993 7.931 1.00 93.25 94 LEU A N 1
ATOM 787 C CA . LEU A 1 94 ? -14.048 -6.547 6.629 1.00 93.25 94 LEU A CA 1
ATOM 788 C C . LEU A 1 94 ? -13.816 -7.681 5.630 1.00 93.25 94 LEU A C 1
ATOM 790 O O . LEU A 1 94 ? -12.719 -8.244 5.587 1.00 93.25 94 LEU A O 1
ATOM 794 N N . LYS A 1 95 ? -14.850 -8.059 4.875 1.00 94.50 95 LYS A N 1
ATOM 795 C CA . LYS A 1 95 ? -14.803 -9.177 3.922 1.00 94.50 95 LYS A CA 1
ATOM 796 C C . LYS A 1 95 ? -15.477 -8.827 2.601 1.00 94.50 95 LYS A C 1
ATOM 798 O O . LYS A 1 95 ? -16.570 -8.277 2.585 1.00 94.50 95 LYS A O 1
ATOM 803 N N . TRP A 1 96 ? -14.852 -9.225 1.504 1.00 93.69 96 TRP A N 1
ATOM 804 C CA . TRP A 1 96 ? -15.422 -9.259 0.164 1.00 93.69 96 TRP A CA 1
ATOM 805 C C . TRP A 1 96 ? -15.721 -10.711 -0.201 1.00 93.69 96 TRP A C 1
ATOM 807 O O . TRP A 1 96 ? -14.830 -11.453 -0.613 1.00 93.69 96 TRP A O 1
ATOM 817 N N . GLY A 1 97 ? -16.961 -11.156 0.020 1.00 89.50 97 GLY A N 1
ATOM 818 C CA . GLY A 1 97 ? -17.337 -12.556 -0.185 1.00 89.50 97 GLY A CA 1
ATOM 819 C C . GLY A 1 97 ? -16.480 -13.503 0.666 1.00 89.50 97 GLY A C 1
ATOM 820 O O . GLY A 1 97 ? -16.613 -13.545 1.889 1.00 89.50 97 GLY A O 1
ATOM 821 N N . SER A 1 98 ? -15.587 -14.263 0.027 1.00 87.50 98 SER A N 1
ATOM 822 C CA . SER A 1 98 ? -14.632 -15.157 0.700 1.00 87.50 98 SER A CA 1
ATOM 823 C C . SER A 1 98 ? -13.351 -14.472 1.186 1.00 87.50 98 SER A C 1
ATOM 825 O O . SER A 1 98 ? -12.668 -15.015 2.057 1.00 87.50 98 SER A O 1
ATOM 827 N N . THR A 1 99 ? -13.009 -13.306 0.639 1.00 91.44 99 THR A N 1
ATOM 828 C CA . THR A 1 99 ? -11.713 -12.650 0.840 1.00 91.44 99 THR A CA 1
ATOM 829 C C . THR A 1 99 ? -11.800 -11.639 1.982 1.00 91.44 99 THR A C 1
ATOM 831 O O . THR A 1 99 ? -12.499 -10.634 1.895 1.00 91.44 99 THR A O 1
ATOM 834 N N . GLY A 1 100 ? -11.106 -11.902 3.090 1.00 90.44 100 GLY A N 1
ATOM 835 C CA . GLY A 1 100 ? -11.053 -11.002 4.247 1.00 90.44 100 GLY A CA 1
ATOM 836 C C . GLY A 1 100 ? -9.890 -10.015 4.192 1.00 90.44 100 GLY A C 1
ATOM 837 O O . GLY A 1 100 ? -8.840 -10.308 3.624 1.00 90.44 100 GLY A O 1
ATOM 838 N N . LEU A 1 101 ? -10.056 -8.863 4.834 1.00 92.06 101 LEU A N 1
ATOM 839 C CA . LEU A 1 101 ? -8.988 -7.902 5.085 1.00 92.06 101 LEU A CA 1
ATOM 840 C C . LEU A 1 101 ? -8.376 -8.180 6.466 1.00 92.06 101 LEU A C 1
ATOM 842 O O . LEU A 1 101 ? -9.076 -8.151 7.480 1.00 92.06 101 LEU A O 1
ATOM 846 N N . TYR A 1 102 ? -7.075 -8.474 6.493 1.00 90.31 102 TYR A N 1
ATOM 847 C CA . TYR A 1 102 ? -6.331 -8.880 7.688 1.00 90.31 102 TYR A CA 1
ATOM 848 C C . TYR A 1 102 ? -5.150 -7.929 7.969 1.00 90.31 102 TYR A C 1
ATOM 850 O O . TYR A 1 102 ? -5.357 -6.742 8.224 1.00 90.31 102 TYR A O 1
ATOM 858 N N . GLN A 1 103 ? -3.917 -8.450 8.001 1.00 89.94 103 GLN A N 1
ATOM 859 C CA . GLN A 1 103 ? -2.693 -7.718 8.348 1.00 89.94 103 GLN A CA 1
ATOM 860 C C . GLN A 1 103 ? -1.623 -7.896 7.265 1.00 89.94 103 GLN A C 1
ATOM 862 O O . GLN A 1 103 ? -0.597 -8.539 7.482 1.00 89.94 103 GLN A O 1
ATOM 867 N N . GLY A 1 104 ? -1.893 -7.358 6.080 1.00 91.94 104 GLY A N 1
ATOM 868 C CA . GLY A 1 104 ? -0.993 -7.411 4.928 1.00 91.94 104 GLY A CA 1
ATOM 869 C C . GLY A 1 104 ? -1.205 -8.621 4.022 1.00 91.94 104 GLY A C 1
ATOM 870 O O . GLY A 1 104 ? -0.308 -8.969 3.265 1.00 91.94 104 GLY A O 1
ATOM 871 N N . ASN A 1 105 ? -2.367 -9.277 4.084 1.00 94.44 105 ASN A N 1
ATOM 872 C CA . ASN A 1 105 ? -2.713 -10.289 3.087 1.00 94.44 105 ASN A CA 1
ATOM 873 C C . ASN A 1 105 ? -2.898 -9.652 1.703 1.00 94.44 105 ASN A C 1
ATOM 875 O O . ASN A 1 105 ? -3.234 -8.473 1.604 1.00 94.44 105 ASN A O 1
ATOM 879 N N . LEU A 1 106 ? -2.718 -10.446 0.650 1.00 95.38 106 LEU A N 1
ATOM 880 C CA . LEU A 1 106 ? -2.992 -10.011 -0.715 1.00 95.38 106 LEU A CA 1
ATOM 881 C C . LEU A 1 106 ? -4.498 -10.099 -1.003 1.00 95.38 106 LEU A C 1
ATOM 883 O O . LEU A 1 106 ? -5.144 -11.074 -0.607 1.00 95.38 106 LEU A O 1
ATOM 887 N N . ILE A 1 107 ? -5.035 -9.083 -1.671 1.00 94.94 107 ILE A N 1
ATOM 888 C CA . ILE A 1 107 ? -6.397 -9.043 -2.201 1.00 94.94 107 ILE A CA 1
ATOM 889 C C . ILE A 1 107 ? -6.362 -8.639 -3.674 1.00 94.94 107 ILE A C 1
ATOM 891 O O . ILE A 1 107 ? -5.565 -7.784 -4.072 1.00 94.94 107 ILE A O 1
ATOM 895 N N . ASP A 1 108 ? -7.249 -9.229 -4.466 1.00 93.31 108 ASP A N 1
ATOM 896 C CA . ASP A 1 108 ? -7.419 -8.853 -5.865 1.00 93.31 108 ASP A CA 1
ATOM 897 C C . ASP A 1 108 ? -8.368 -7.657 -5.967 1.00 93.31 108 ASP A C 1
ATOM 899 O O . ASP A 1 108 ? -9.372 -7.569 -5.253 1.00 93.31 108 ASP A O 1
ATOM 903 N N . ALA A 1 109 ? -8.067 -6.708 -6.855 1.00 93.50 109 ALA A N 1
ATOM 904 C CA . ALA A 1 109 ? -8.917 -5.533 -7.019 1.00 93.50 109 ALA A CA 1
ATOM 905 C C . ALA A 1 109 ? -10.317 -5.919 -7.535 1.00 93.50 109 ALA A C 1
ATOM 907 O O . ALA A 1 109 ? -11.296 -5.270 -7.160 1.00 93.50 109 ALA A O 1
ATOM 908 N N . ALA A 1 110 ? -10.437 -7.004 -8.300 1.00 94.12 110 ALA A N 1
ATOM 909 C CA . ALA A 1 110 ? -11.682 -7.562 -8.815 1.00 94.12 110 ALA A CA 1
ATOM 910 C C . ALA A 1 110 ? -12.645 -7.974 -7.696 1.00 94.12 110 ALA A C 1
ATOM 912 O O . ALA A 1 110 ? -13.834 -7.652 -7.776 1.00 94.12 110 ALA A O 1
ATOM 913 N N . ASP A 1 111 ? -12.136 -8.580 -6.618 1.00 93.12 111 ASP A N 1
ATOM 914 C CA . ASP A 1 111 ? -12.934 -8.950 -5.440 1.00 93.12 111 ASP A CA 1
ATOM 915 C C . ASP A 1 111 ? -13.543 -7.712 -4.763 1.00 93.12 111 ASP A C 1
ATOM 917 O O . ASP A 1 111 ? -14.635 -7.765 -4.196 1.00 93.12 111 ASP A O 1
ATOM 921 N N . THR A 1 112 ? -12.877 -6.561 -4.887 1.00 94.12 112 THR A N 1
ATOM 922 C CA . THR A 1 112 ? -13.324 -5.276 -4.330 1.00 94.12 112 THR A CA 1
ATOM 923 C C . THR A 1 112 ? -14.274 -4.498 -5.251 1.00 94.12 112 THR A C 1
ATOM 925 O O . THR A 1 112 ? -14.495 -3.304 -5.069 1.00 94.12 112 THR A O 1
ATOM 928 N N . SER A 1 113 ? -14.858 -5.136 -6.269 1.00 93.06 113 SER A N 1
ATOM 929 C CA . SER A 1 113 ? -15.827 -4.463 -7.151 1.00 93.06 113 SER A CA 1
ATOM 930 C C . SER A 1 113 ? -17.114 -4.070 -6.413 1.00 93.06 113 SER A C 1
ATOM 932 O O . SER A 1 113 ? -17.703 -3.026 -6.698 1.00 93.06 113 SER A O 1
ATOM 934 N N . ASN A 1 114 ? -17.534 -4.891 -5.446 1.00 93.38 114 ASN A N 1
ATOM 935 C CA . ASN A 1 114 ? -18.738 -4.689 -4.639 1.00 93.38 114 ASN A CA 1
ATOM 936 C C . ASN A 1 114 ? -18.393 -4.221 -3.217 1.00 93.38 114 ASN A C 1
ATOM 938 O O . ASN A 1 114 ? -17.284 -4.444 -2.729 1.00 93.38 114 ASN A O 1
ATOM 942 N N . LYS A 1 115 ? -19.363 -3.596 -2.534 1.00 94.19 115 LYS A N 1
ATOM 943 C CA . LYS A 1 115 ? -19.201 -3.171 -1.133 1.00 94.19 115 LYS A CA 1
ATOM 944 C C . LYS A 1 115 ? -18.875 -4.389 -0.244 1.00 94.19 115 LYS A C 1
ATOM 946 O O . LYS A 1 115 ? -19.513 -5.427 -0.423 1.00 94.19 115 LYS A O 1
ATOM 951 N N . PRO A 1 116 ? -17.924 -4.278 0.702 1.00 94.44 116 PRO A N 1
ATOM 952 C CA . PRO A 1 116 ? -17.617 -5.365 1.620 1.00 94.44 116 PRO A CA 1
ATOM 953 C C . PRO A 1 116 ? -18.641 -5.473 2.751 1.00 94.44 116 PRO A C 1
ATOM 955 O O . PRO A 1 116 ? -19.238 -4.479 3.172 1.00 94.44 116 PRO A O 1
ATOM 958 N N . ASP A 1 117 ? -18.734 -6.670 3.317 1.00 93.75 117 ASP A N 1
ATOM 959 C CA . ASP A 1 117 ? -19.407 -6.924 4.580 1.00 93.75 117 ASP A CA 1
ATOM 960 C C . ASP A 1 117 ? -18.487 -6.526 5.732 1.00 93.75 117 ASP A C 1
ATOM 962 O O . ASP A 1 117 ? -17.363 -7.024 5.864 1.00 93.75 117 ASP A O 1
ATOM 966 N N . ILE A 1 118 ? -18.971 -5.623 6.581 1.00 93.06 118 ILE A N 1
ATOM 967 C CA . ILE A 1 118 ? -18.232 -5.117 7.733 1.00 93.06 118 ILE A CA 1
ATOM 968 C C . ILE A 1 118 ? -18.944 -5.553 9.007 1.00 93.06 118 ILE A C 1
ATOM 970 O O . ILE A 1 118 ? -20.116 -5.250 9.226 1.00 93.06 118 ILE A O 1
ATOM 974 N N . TRP A 1 119 ? -18.199 -6.226 9.876 1.00 92.56 119 TRP A N 1
ATOM 975 C CA . TRP A 1 119 ? -18.618 -6.566 11.225 1.00 92.56 119 TRP A CA 1
ATOM 976 C C . TRP A 1 119 ? -17.753 -5.816 12.234 1.00 92.56 119 TRP A C 1
ATOM 978 O O . TRP A 1 119 ? -16.525 -5.924 12.215 1.00 92.56 119 TRP A O 1
ATOM 988 N N . ILE A 1 120 ? -18.403 -5.065 13.121 1.00 91.88 120 ILE A N 1
ATOM 989 C CA . ILE A 1 120 ? -17.767 -4.282 14.181 1.00 91.88 120 ILE A CA 1
ATOM 990 C C . ILE A 1 120 ? -18.272 -4.814 15.522 1.00 91.88 120 ILE A C 1
ATOM 992 O O . ILE A 1 120 ? -19.477 -4.956 15.735 1.00 91.88 120 ILE A O 1
ATOM 996 N N . GLN A 1 121 ? -17.353 -5.112 16.436 1.00 89.88 121 GLN A N 1
ATOM 997 C CA . GLN A 1 121 ? -17.698 -5.515 17.795 1.00 89.88 121 GLN A CA 1
ATOM 998 C C . GLN A 1 121 ? -18.381 -4.363 18.544 1.00 89.88 121 GLN A C 1
ATOM 1000 O O . GLN A 1 121 ? -17.813 -3.276 18.635 1.00 89.88 121 GLN A O 1
ATOM 1005 N N . SER A 1 122 ? -19.550 -4.619 19.137 1.00 88.44 122 SER A N 1
ATOM 1006 C CA . SER A 1 122 ? -20.226 -3.641 19.999 1.00 88.44 122 SER A CA 1
ATOM 1007 C C . SER A 1 122 ? -19.529 -3.514 21.355 1.00 88.44 122 SER A C 1
ATOM 1009 O O . SER A 1 122 ? -19.106 -4.510 21.949 1.00 88.44 122 SER A O 1
ATOM 1011 N N . LEU A 1 123 ? -19.396 -2.277 21.834 1.00 82.44 123 LEU A N 1
ATOM 1012 C CA . LEU A 1 123 ? -18.710 -1.933 23.084 1.00 82.44 123 LEU A CA 1
ATOM 1013 C C . LEU A 1 123 ? -19.590 -1.072 24.009 1.00 82.44 123 LEU A C 1
ATOM 1015 O O . LEU A 1 123 ? -19.070 -0.246 24.762 1.00 82.44 123 LEU A O 1
ATOM 1019 N N . ASN A 1 124 ? -20.907 -1.283 23.948 1.00 75.00 124 ASN A N 1
ATOM 1020 C CA . ASN A 1 124 ? -21.944 -0.630 24.746 1.00 75.00 124 ASN A CA 1
ATOM 1021 C C . ASN A 1 124 ? -21.901 0.906 24.675 1.00 75.00 124 ASN A C 1
ATOM 1023 O O . ASN A 1 124 ? -21.608 1.583 25.659 1.00 75.00 124 ASN A O 1
ATOM 1027 N N . GLY A 1 125 ? -22.245 1.450 23.506 1.00 83.31 125 GLY A N 1
ATOM 1028 C CA . GLY A 1 125 ? -22.591 2.863 23.322 1.00 83.31 125 GLY A CA 1
ATOM 1029 C C . GLY A 1 125 ? -21.583 3.690 22.521 1.00 83.31 125 GLY A C 1
ATOM 1030 O O . GLY A 1 125 ? -20.440 3.290 22.287 1.00 83.31 125 GLY A O 1
ATOM 1031 N N . GLY A 1 126 ? -22.037 4.871 22.100 1.00 89.75 126 GLY A N 1
ATOM 1032 C CA . GLY A 1 126 ? -21.311 5.770 21.205 1.00 89.75 126 GLY A CA 1
ATOM 1033 C C . GLY A 1 126 ? -21.521 5.441 19.726 1.00 89.75 126 GLY A C 1
ATOM 1034 O O . GLY A 1 126 ? -22.440 4.713 19.341 1.00 89.75 126 GLY A O 1
ATOM 1035 N N . PHE A 1 127 ? -20.649 6.006 18.905 1.00 93.06 127 PHE A N 1
ATOM 1036 C CA . PHE A 1 127 ? -20.650 5.880 17.459 1.00 93.06 127 PHE A CA 1
ATOM 1037 C C . PHE A 1 127 ? -19.265 5.457 16.968 1.00 93.06 127 PHE A C 1
ATOM 1039 O O . PHE A 1 127 ? -18.246 5.683 17.623 1.00 93.06 127 PHE A O 1
ATOM 1046 N N . SER A 1 128 ? -19.233 4.839 15.794 1.00 94.31 128 SER A N 1
ATOM 1047 C CA . SER A 1 128 ? -18.003 4.504 15.086 1.00 94.31 128 SER A CA 1
ATOM 1048 C C . SER A 1 128 ? -18.012 5.125 13.693 1.00 94.31 128 SER A C 1
ATOM 1050 O O . SER A 1 128 ? -19.042 5.187 13.026 1.00 94.31 128 SER A O 1
ATOM 1052 N N . SER A 1 129 ? -16.860 5.590 13.241 1.00 94.69 129 SER A N 1
ATOM 1053 C CA . SER A 1 129 ? -16.603 5.974 11.856 1.00 94.69 129 SER A CA 1
ATOM 1054 C C . SER A 1 129 ? -15.523 5.054 11.319 1.00 94.69 129 SER A C 1
ATOM 1056 O O . SER A 1 129 ? -14.539 4.816 12.017 1.00 94.69 129 SER A O 1
ATOM 1058 N N . PHE A 1 130 ? -15.652 4.567 10.090 1.00 94.69 130 PHE A N 1
ATOM 1059 C CA . PHE A 1 130 ? -14.535 3.881 9.443 1.00 94.69 130 PHE A CA 1
ATOM 1060 C C . PHE A 1 130 ? -14.163 4.542 8.125 1.00 94.69 130 PHE A C 1
ATOM 1062 O O . PHE A 1 130 ? -14.991 5.155 7.446 1.00 94.69 130 PHE A O 1
ATOM 1069 N N . VAL A 1 131 ? -12.895 4.378 7.772 1.00 95.44 131 VAL A N 1
ATOM 1070 C CA . VAL A 1 131 ? -12.286 4.894 6.554 1.00 95.44 131 VAL A CA 1
ATOM 1071 C C . VAL A 1 131 ? -11.571 3.742 5.866 1.00 95.44 131 VAL A C 1
ATOM 1073 O O . VAL A 1 131 ? -10.713 3.105 6.473 1.00 95.44 131 VAL A O 1
ATOM 1076 N N . LEU A 1 132 ? -11.911 3.478 4.609 1.00 96.38 132 LEU A N 1
ATOM 1077 C CA . LEU A 1 132 ? -11.162 2.598 3.719 1.00 96.38 132 LEU A CA 1
ATOM 1078 C C . LEU A 1 132 ? -10.311 3.465 2.793 1.00 96.38 132 LEU A C 1
ATOM 1080 O O . LEU A 1 132 ? -10.847 4.256 2.013 1.00 96.38 132 LEU A O 1
ATOM 1084 N N . LEU A 1 133 ? -8.997 3.309 2.873 1.00 95.38 133 LEU A N 1
ATOM 1085 C CA . LEU A 1 133 ? -8.019 4.168 2.218 1.00 95.38 133 LEU A CA 1
ATOM 1086 C C . LEU A 1 133 ? -6.944 3.363 1.485 1.00 95.38 133 LEU A C 1
ATOM 1088 O O . LEU A 1 133 ? -6.617 2.241 1.865 1.00 95.38 133 LEU A O 1
ATOM 1092 N N . ASN A 1 134 ? -6.384 3.961 0.442 1.00 95.62 134 ASN A N 1
ATOM 1093 C CA . ASN A 1 134 ? -5.237 3.473 -0.310 1.00 95.62 134 ASN A CA 1
ATOM 1094 C C . ASN A 1 134 ? -4.084 4.462 -0.134 1.00 95.62 134 ASN A C 1
ATOM 1096 O O . ASN A 1 134 ? -4.132 5.578 -0.658 1.00 95.62 134 ASN A O 1
ATOM 1100 N N . LEU A 1 135 ? -3.071 4.031 0.620 1.00 94.69 135 LEU A N 1
ATOM 1101 C CA . LEU A 1 135 ? -1.921 4.854 1.009 1.00 94.69 135 LEU A CA 1
ATOM 1102 C C . LEU A 1 135 ? -1.037 5.216 -0.184 1.00 94.69 135 LEU A C 1
ATOM 1104 O O . LEU A 1 135 ? -0.485 6.305 -0.242 1.00 94.69 135 LEU A O 1
ATOM 1108 N N . ASP A 1 136 ? -0.942 4.311 -1.156 1.00 93.75 136 ASP A N 1
ATOM 1109 C CA . ASP A 1 136 ? -0.029 4.425 -2.297 1.00 93.75 136 ASP A CA 1
ATOM 1110 C C . ASP A 1 136 ? -0.766 4.856 -3.580 1.00 93.75 136 ASP A C 1
ATOM 1112 O O . ASP A 1 136 ? -0.223 4.833 -4.681 1.00 93.75 136 ASP A O 1
ATOM 1116 N N . GLY A 1 137 ? -2.057 5.182 -3.463 1.00 89.00 137 GLY A N 1
ATOM 1117 C CA . GLY A 1 137 ? -2.964 5.359 -4.593 1.00 89.00 137 GLY A CA 1
ATOM 1118 C C . GLY A 1 137 ? -2.889 6.710 -5.293 1.00 89.00 137 GLY A C 1
ATOM 1119 O O . GLY A 1 137 ? -3.440 6.820 -6.380 1.00 89.00 137 GLY A O 1
ATOM 1120 N N . ASN A 1 138 ? -2.274 7.736 -4.704 1.00 91.88 138 ASN A N 1
ATOM 1121 C CA . ASN A 1 138 ? -2.378 9.108 -5.201 1.00 91.88 138 ASN A CA 1
ATOM 1122 C C . ASN A 1 138 ? -1.472 9.369 -6.424 1.00 91.88 138 ASN A C 1
ATOM 1124 O O . ASN A 1 138 ? -0.249 9.365 -6.283 1.00 91.88 138 ASN A O 1
ATOM 1128 N N . PRO A 1 139 ? -2.033 9.644 -7.621 1.00 86.31 139 PRO A N 1
ATOM 1129 C CA . PRO A 1 139 ? -1.229 9.898 -8.815 1.00 86.31 139 PRO A CA 1
ATOM 1130 C C . PRO A 1 139 ? -0.806 11.367 -8.983 1.00 86.31 139 PRO A C 1
ATOM 1132 O O . PRO A 1 139 ? -0.022 11.658 -9.885 1.00 86.31 139 PRO A O 1
ATOM 1135 N N . TYR A 1 140 ? -1.347 12.299 -8.189 1.00 87.81 140 TYR A N 1
ATOM 1136 C CA . TYR A 1 140 ? -1.178 13.743 -8.405 1.00 87.81 140 TYR A CA 1
ATOM 1137 C C . TYR A 1 140 ? -0.148 14.377 -7.471 1.00 87.81 140 TYR A C 1
ATOM 1139 O O . TYR A 1 140 ? 0.548 15.310 -7.868 1.00 87.81 140 TYR A O 1
ATOM 1147 N N . SER A 1 141 ? -0.049 13.893 -6.234 1.00 84.44 141 SER A N 1
ATOM 1148 C CA . SER A 1 141 ? 0.859 14.432 -5.223 1.00 84.44 141 SER A CA 1
ATOM 1149 C C . SER A 1 141 ? 1.515 13.326 -4.407 1.00 84.44 141 SER A C 1
ATOM 1151 O O . SER A 1 141 ? 0.934 12.269 -4.196 1.00 84.44 141 SER A O 1
ATOM 1153 N N . CYS A 1 142 ? 2.719 13.597 -3.893 1.00 80.06 142 CYS A N 1
ATOM 1154 C CA . CYS A 1 142 ? 3.438 12.659 -3.023 1.00 80.06 142 CYS A CA 1
ATOM 1155 C C . CYS A 1 142 ? 2.792 12.480 -1.639 1.00 80.06 142 CYS A C 1
ATOM 1157 O O . CYS A 1 142 ? 3.174 11.575 -0.909 1.00 80.06 142 CYS A O 1
ATOM 1159 N N . GLY A 1 143 ? 1.874 13.370 -1.253 1.00 80.88 143 GLY A N 1
ATOM 1160 C CA . GLY A 1 143 ? 1.123 13.283 -0.003 1.00 80.88 143 GLY A CA 1
ATOM 1161 C C . GLY A 1 143 ? -0.377 13.225 -0.263 1.00 80.88 143 GLY A C 1
ATOM 1162 O O . GLY A 1 143 ? -0.842 13.723 -1.291 1.00 80.88 143 GLY A O 1
ATOM 1163 N N . GLY A 1 144 ? -1.117 12.664 0.691 1.00 87.81 144 GLY A N 1
ATOM 1164 C CA . GLY A 1 144 ? -2.557 12.450 0.610 1.00 87.81 144 GLY A CA 1
ATOM 1165 C C . GLY A 1 144 ? -2.892 11.055 0.097 1.00 87.81 144 GLY A C 1
ATOM 1166 O O . GLY A 1 144 ? -2.302 10.573 -0.869 1.00 87.81 144 GLY A O 1
ATOM 1167 N N . GLU A 1 145 ? -3.867 10.434 0.742 1.00 93.44 145 GLU A N 1
ATOM 1168 C CA . GLU A 1 145 ? -4.333 9.079 0.505 1.00 93.44 145 GLU A CA 1
ATOM 1169 C C . GLU A 1 145 ? -5.638 9.108 -0.297 1.00 93.44 145 GLU A C 1
ATOM 1171 O O . GLU A 1 145 ? -6.464 10.012 -0.144 1.00 93.44 145 GLU A O 1
ATOM 1176 N N . ILE A 1 146 ? -5.876 8.093 -1.130 1.00 94.38 146 ILE A N 1
ATOM 1177 C CA . ILE A 1 146 ? -7.174 7.955 -1.803 1.00 94.38 146 ILE A CA 1
ATOM 1178 C C . ILE A 1 146 ? -8.145 7.252 -0.866 1.00 94.38 146 ILE A C 1
ATOM 1180 O O . ILE A 1 146 ? -7.915 6.109 -0.472 1.00 94.38 146 ILE A O 1
ATOM 1184 N N . VAL A 1 147 ? -9.271 7.892 -0.562 1.00 95.44 147 VAL A N 1
ATOM 1185 C CA . VAL A 1 147 ? -10.342 7.267 0.216 1.00 95.44 147 VAL A CA 1
ATOM 1186 C C . VAL A 1 147 ? -11.349 6.591 -0.703 1.00 95.44 147 VAL A C 1
ATOM 1188 O O . VAL A 1 147 ? -12.070 7.207 -1.495 1.00 95.44 147 VAL A O 1
ATOM 1191 N N . HIS A 1 148 ? -11.405 5.275 -0.554 1.00 95.00 148 HIS A N 1
ATOM 1192 C CA . HIS A 1 148 ? -12.323 4.397 -1.258 1.00 95.00 148 HIS A CA 1
ATOM 1193 C C . HIS A 1 148 ? -13.712 4.422 -0.632 1.00 95.00 148 HIS A C 1
ATOM 1195 O O . HIS A 1 148 ? -14.707 4.387 -1.352 1.00 95.00 148 HIS A O 1
ATOM 1201 N N . TRP A 1 149 ? -13.798 4.503 0.697 1.00 95.75 149 TRP A N 1
ATOM 1202 C CA . TRP A 1 149 ? -15.077 4.514 1.401 1.00 95.75 149 TRP A CA 1
ATOM 1203 C C . TRP A 1 149 ? -14.960 5.212 2.755 1.00 95.75 149 TRP A C 1
ATOM 1205 O O . TRP A 1 149 ? -14.028 4.936 3.505 1.00 95.75 149 TRP A O 1
ATOM 1215 N N . LEU A 1 150 ? -15.901 6.101 3.074 1.00 95.31 150 LEU A N 1
ATOM 1216 C CA . LEU A 1 150 ? -15.976 6.780 4.369 1.00 95.31 150 LEU A CA 1
ATOM 1217 C C . LEU A 1 150 ? -17.424 6.794 4.839 1.00 95.31 150 LEU A C 1
ATOM 1219 O O . LEU A 1 150 ? -18.276 7.442 4.220 1.00 95.31 150 LEU A O 1
ATOM 1223 N N . VAL A 1 151 ? -17.680 6.131 5.962 1.00 95.25 151 VAL A N 1
ATOM 1224 C CA . VAL A 1 151 ? -18.976 6.164 6.643 1.00 95.25 151 VAL A CA 1
ATOM 1225 C C . VAL A 1 151 ? -18.751 6.641 8.067 1.00 95.25 151 VAL A C 1
ATOM 1227 O O . VAL A 1 151 ? -17.939 6.079 8.805 1.00 95.25 151 VAL A O 1
ATOM 1230 N N . ALA A 1 152 ? -19.469 7.693 8.438 1.00 93.94 152 ALA A N 1
ATOM 1231 C CA . ALA A 1 152 ? -19.402 8.298 9.755 1.00 93.94 152 ALA A CA 1
ATOM 1232 C C . ALA A 1 152 ? -20.623 7.943 10.606 1.00 93.94 152 ALA A C 1
ATOM 1234 O O . ALA A 1 152 ? -21.672 7.581 10.081 1.00 93.94 152 ALA A O 1
ATOM 1235 N N . ASN A 1 153 ? -20.512 8.116 11.922 1.00 94.25 153 ASN A N 1
ATOM 1236 C CA . ASN A 1 153 ? -21.645 8.057 12.857 1.00 94.25 153 ASN A CA 1
ATOM 1237 C C . ASN A 1 153 ? -22.443 6.742 12.828 1.00 94.25 153 ASN A C 1
ATOM 1239 O O . ASN A 1 153 ? -23.661 6.758 12.986 1.00 94.25 153 ASN A O 1
ATOM 1243 N N . ILE A 1 154 ? -21.776 5.605 12.640 1.00 94.12 154 ILE A N 1
ATOM 1244 C CA . ILE A 1 154 ? -22.400 4.283 12.728 1.00 94.12 154 ILE A CA 1
ATOM 1245 C C . ILE A 1 154 ? -22.752 4.032 14.198 1.00 94.12 154 ILE A C 1
ATOM 1247 O O . ILE A 1 154 ? -21.841 4.026 15.033 1.00 94.12 154 ILE A O 1
ATOM 1251 N N . PRO A 1 155 ? -24.035 3.846 14.551 1.00 92.88 155 PRO A N 1
ATOM 1252 C CA . PRO A 1 155 ? -24.413 3.570 15.931 1.00 92.88 155 PRO A CA 1
ATOM 1253 C C . PRO A 1 155 ? -23.842 2.230 16.402 1.00 92.88 155 PRO A C 1
ATOM 1255 O O . PRO A 1 155 ? -23.803 1.260 15.642 1.00 92.88 155 PRO A O 1
ATOM 1258 N N . ASP A 1 156 ? -23.423 2.162 17.663 1.00 89.69 156 ASP A N 1
ATOM 1259 C CA . ASP A 1 156 ? -22.877 0.930 18.234 1.00 89.69 156 ASP A CA 1
ATOM 1260 C C . ASP A 1 156 ? -23.861 -0.254 18.112 1.00 89.69 156 ASP A C 1
ATOM 1262 O O . ASP A 1 156 ? -25.062 -0.120 18.357 1.00 89.69 156 ASP A O 1
ATOM 1266 N N . GLY A 1 157 ? -23.351 -1.418 17.698 1.00 83.25 157 GLY A N 1
ATOM 1267 C CA . GLY A 1 157 ? -24.145 -2.638 17.498 1.00 83.25 157 GLY A CA 1
ATOM 1268 C C . GLY A 1 157 ? -25.060 -2.653 16.266 1.00 83.25 157 GLY A C 1
ATOM 1269 O O . GLY A 1 157 ? -25.785 -3.631 16.077 1.00 83.25 157 GLY A O 1
ATOM 1270 N N . LYS A 1 158 ? -25.034 -1.612 15.424 1.00 87.25 158 LYS A N 1
ATOM 1271 C CA . LYS A 1 158 ? -25.802 -1.548 14.173 1.00 87.25 158 LYS A CA 1
ATOM 1272 C C . LYS A 1 158 ? -24.967 -1.863 12.934 1.00 87.25 158 LYS A C 1
ATOM 1274 O O . LYS A 1 158 ? -23.749 -2.024 12.993 1.00 87.25 158 LYS A O 1
ATOM 1279 N N . SER A 1 159 ? -25.658 -1.985 11.802 1.00 86.88 159 SER A N 1
ATOM 1280 C CA . SER A 1 159 ? -25.029 -2.204 10.504 1.00 86.88 159 SER A CA 1
ATOM 1281 C C . SER A 1 159 ? -24.382 -0.919 9.986 1.00 86.88 159 SER A C 1
ATOM 1283 O O . SER A 1 159 ? -24.789 0.187 10.339 1.00 86.88 159 SER A O 1
ATOM 1285 N N . VAL A 1 160 ? -23.410 -1.050 9.084 1.00 88.19 160 VAL A N 1
ATOM 1286 C CA . VAL A 1 160 ? -22.780 0.108 8.427 1.00 88.19 160 VAL A CA 1
ATOM 1287 C C . VAL A 1 160 ? -23.792 0.981 7.671 1.00 88.19 160 VAL A C 1
ATOM 1289 O O . VAL A 1 160 ? -23.590 2.188 7.561 1.00 88.19 160 VAL A O 1
ATOM 1292 N N . GLY A 1 161 ? -24.895 0.399 7.191 1.00 87.69 161 GLY A N 1
ATOM 1293 C CA . GLY A 1 161 ? -25.949 1.129 6.482 1.00 87.69 161 GLY A CA 1
ATOM 1294 C C . GLY A 1 161 ? -26.701 2.147 7.345 1.00 87.69 161 GLY A C 1
ATOM 1295 O O . GLY A 1 161 ? -27.284 3.076 6.799 1.00 87.69 161 GLY A O 1
ATOM 1296 N N . ASP A 1 162 ? -26.655 2.009 8.673 1.00 90.06 162 ASP A N 1
ATOM 1297 C CA . ASP A 1 162 ? -27.261 2.961 9.613 1.00 90.06 162 ASP A CA 1
ATOM 1298 C C . ASP A 1 162 ? -26.382 4.205 9.854 1.00 90.06 162 ASP A C 1
ATOM 1300 O O . ASP A 1 162 ? -26.803 5.146 10.529 1.00 90.06 162 ASP A O 1
ATOM 1304 N N . GLY A 1 163 ? -25.150 4.205 9.336 1.00 91.31 163 GLY A N 1
ATOM 1305 C CA . GLY A 1 163 ? -24.242 5.344 9.379 1.00 91.31 163 GLY A CA 1
ATOM 1306 C C . GLY A 1 163 ? -24.498 6.368 8.270 1.00 91.31 163 GLY A C 1
ATOM 1307 O O . GLY A 1 163 ? -25.244 6.156 7.317 1.00 91.31 163 GLY A O 1
ATOM 1308 N N . THR A 1 164 ? -23.829 7.510 8.375 1.00 93.81 164 THR A N 1
ATOM 1309 C CA . THR A 1 164 ? -23.838 8.570 7.363 1.00 93.81 164 THR A CA 1
ATOM 1310 C C . THR A 1 164 ? -22.724 8.329 6.340 1.00 93.81 164 THR A C 1
ATOM 1312 O O . THR A 1 164 ? -21.546 8.508 6.649 1.00 93.81 164 THR A O 1
ATOM 1315 N N . GLU A 1 165 ? -23.069 7.925 5.113 1.00 94.62 165 GLU A N 1
ATOM 1316 C CA . GLU A 1 165 ? -22.095 7.749 4.022 1.00 94.62 165 GLU A CA 1
ATOM 1317 C C . GLU A 1 165 ? -21.615 9.122 3.511 1.00 94.62 165 GLU A C 1
ATOM 1319 O O . GLU A 1 165 ? -22.373 9.880 2.903 1.00 94.62 165 GLU A O 1
ATOM 1324 N N . ILE A 1 166 ? -20.349 9.452 3.783 1.00 94.31 166 ILE A N 1
ATOM 1325 C CA . ILE A 1 166 ? -19.728 10.726 3.388 1.00 94.31 166 ILE A CA 1
ATOM 1326 C C . ILE A 1 166 ? -19.064 10.575 2.024 1.00 94.31 166 ILE A C 1
ATOM 1328 O O . ILE A 1 166 ? -19.329 11.356 1.115 1.00 94.31 166 ILE A O 1
ATOM 1332 N N . VAL A 1 167 ? -18.235 9.542 1.865 1.00 94.31 167 VAL A N 1
ATOM 1333 C CA . VAL A 1 167 ? -17.582 9.208 0.594 1.00 94.31 167 VAL A CA 1
ATOM 1334 C C . VAL A 1 167 ? -18.175 7.888 0.131 1.00 94.31 167 VAL A C 1
ATOM 1336 O O . VAL A 1 167 ? -17.999 6.897 0.839 1.00 94.31 167 VAL A O 1
ATOM 1339 N N . PRO A 1 168 ? -18.863 7.837 -1.022 1.00 94.00 168 PRO A N 1
ATOM 1340 C CA . PRO A 1 168 ? -19.470 6.605 -1.499 1.00 94.00 168 PRO A CA 1
ATOM 1341 C C . PRO A 1 168 ? -18.398 5.596 -1.897 1.00 94.00 168 PRO A C 1
ATOM 1343 O O . PRO A 1 168 ? -17.352 5.978 -2.436 1.00 94.00 168 PRO A O 1
ATOM 1346 N N . TYR A 1 169 ? -18.698 4.317 -1.664 1.00 95.12 169 TYR A N 1
ATOM 1347 C CA . TYR A 1 169 ? -17.795 3.213 -1.981 1.00 95.12 169 TYR A CA 1
ATOM 1348 C C . TYR A 1 169 ? -17.276 3.283 -3.419 1.00 95.12 169 TYR A C 1
ATOM 1350 O O . TYR A 1 169 ? -18.043 3.441 -4.372 1.00 95.12 169 TYR A O 1
ATOM 1358 N N . PHE A 1 170 ? -15.969 3.119 -3.562 1.00 94.56 170 PHE A N 1
ATOM 1359 C CA . PHE A 1 170 ? -15.286 2.961 -4.829 1.00 94.56 170 PHE A CA 1
ATOM 1360 C C . PHE A 1 170 ? -14.303 1.801 -4.729 1.00 94.56 170 PHE A C 1
ATOM 1362 O O . PHE A 1 170 ? -13.570 1.685 -3.746 1.00 94.56 170 PHE A O 1
ATOM 1369 N N . GLN A 1 171 ? -14.287 0.967 -5.764 1.00 94.50 171 GLN A N 1
ATOM 1370 C CA . GLN A 1 171 ? -13.391 -0.177 -5.886 1.00 94.50 171 GLN A CA 1
ATOM 1371 C C . GLN A 1 171 ? -11.925 0.227 -5.676 1.00 94.50 171 GLN A C 1
ATOM 1373 O O . GLN A 1 171 ? -11.527 1.356 -5.978 1.00 94.50 171 GLN A O 1
ATOM 1378 N N . VAL A 1 172 ? -11.116 -0.693 -5.156 1.00 94.88 172 VAL A N 1
ATOM 1379 C CA . VAL A 1 172 ? -9.676 -0.485 -4.989 1.00 94.88 172 VAL A CA 1
ATOM 1380 C C . VAL A 1 172 ? -9.011 -0.404 -6.370 1.00 94.88 172 VAL A C 1
ATOM 1382 O O . VAL A 1 172 ? -9.209 -1.284 -7.200 1.00 94.88 172 VAL A O 1
ATOM 1385 N N . VAL A 1 173 ? -8.242 0.660 -6.640 1.00 93.75 173 VAL A N 1
ATOM 1386 C CA . VAL A 1 173 ? -7.667 0.934 -7.978 1.00 93.75 173 VAL A CA 1
ATOM 1387 C C . VAL A 1 173 ? -6.137 1.104 -7.974 1.00 93.75 173 VAL A C 1
ATOM 1389 O O . VAL A 1 173 ? -5.633 2.204 -8.192 1.00 93.75 173 VAL A O 1
ATOM 1392 N N . PRO A 1 174 ? -5.358 0.037 -7.725 1.00 94.81 174 PRO A N 1
ATOM 1393 C CA . PRO A 1 174 ? -3.909 0.054 -7.906 1.00 94.81 174 PRO A CA 1
ATOM 1394 C C . PRO A 1 174 ? -3.562 0.236 -9.387 1.00 94.81 174 PRO A C 1
ATOM 1396 O O . PRO A 1 174 ? -4.071 -0.489 -10.243 1.00 94.81 174 PRO A O 1
ATOM 1399 N N . PHE A 1 175 ? -2.706 1.204 -9.7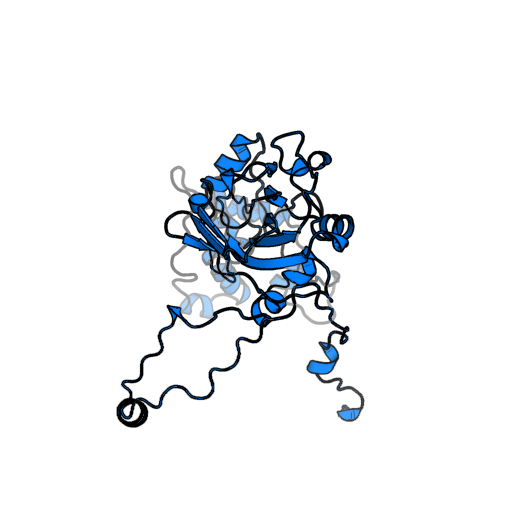14 1.00 93.44 175 PHE A N 1
ATOM 1400 C CA . PHE A 1 175 ? -2.374 1.495 -11.109 1.00 93.44 175 PHE A CA 1
ATOM 1401 C C . PHE A 1 175 ? -1.458 0.433 -11.722 1.00 93.44 175 PHE A C 1
ATOM 1403 O O . PHE A 1 175 ? -0.721 -0.287 -11.047 1.00 93.44 175 PHE A O 1
ATOM 1410 N N . ARG A 1 176 ? -1.486 0.319 -13.052 1.00 93.38 176 ARG A N 1
ATOM 1411 C CA . ARG A 1 176 ? -0.649 -0.665 -13.734 1.00 93.38 176 ARG A CA 1
ATOM 1412 C C . ARG A 1 176 ? 0.815 -0.257 -13.619 1.00 93.38 176 ARG A C 1
ATOM 1414 O O . ARG A 1 176 ? 1.182 0.828 -14.056 1.00 93.38 176 ARG A O 1
ATOM 1421 N N . GLY A 1 177 ? 1.644 -1.149 -13.081 1.00 90.38 177 GLY A N 1
ATOM 1422 C CA . GLY A 1 177 ? 3.094 -0.957 -12.990 1.00 90.38 177 GLY A CA 1
ATOM 1423 C C . GLY A 1 177 ? 3.587 -0.145 -11.787 1.00 90.38 177 GLY A C 1
ATOM 1424 O O . GLY A 1 177 ? 4.783 0.115 -11.699 1.00 90.38 177 GLY A O 1
ATOM 1425 N N . THR A 1 178 ? 2.713 0.205 -10.837 1.00 92.12 178 THR A N 1
ATOM 1426 C CA . THR A 1 178 ? 3.096 0.831 -9.552 1.00 92.12 178 THR A CA 1
ATOM 1427 C C . THR A 1 178 ? 3.419 -0.185 -8.451 1.00 92.12 178 THR A C 1
ATOM 1429 O O . THR A 1 178 ? 3.976 0.180 -7.421 1.00 92.12 178 THR A O 1
ATOM 1432 N N . GLY A 1 179 ? 3.131 -1.471 -8.675 1.00 92.81 179 GLY A N 1
ATOM 1433 C CA . GLY A 1 179 ? 3.402 -2.547 -7.720 1.00 92.81 179 GLY A CA 1
ATOM 1434 C C . GLY A 1 179 ? 2.226 -2.809 -6.779 1.00 92.81 179 GLY A C 1
ATOM 1435 O O . GLY A 1 179 ? 1.071 -2.784 -7.205 1.00 92.81 179 GLY A O 1
ATOM 1436 N N . TYR A 1 180 ? 2.527 -3.116 -5.516 1.00 95.12 180 TYR A N 1
ATOM 1437 C CA . TYR A 1 180 ? 1.517 -3.387 -4.492 1.00 95.12 180 TYR A CA 1
ATOM 1438 C C . TYR A 1 180 ? 1.142 -2.110 -3.751 1.00 95.12 180 TYR A C 1
ATOM 1440 O O . TYR A 1 180 ? 2.009 -1.414 -3.230 1.00 95.12 180 TYR A O 1
ATOM 1448 N N . HIS A 1 181 ? -0.155 -1.853 -3.662 1.00 95.88 181 HIS A N 1
ATOM 1449 C CA . HIS A 1 181 ? -0.730 -0.750 -2.908 1.00 95.88 181 HIS A CA 1
ATOM 1450 C C . HIS A 1 181 ? -1.209 -1.238 -1.545 1.00 95.88 181 HIS A C 1
ATOM 1452 O O . HIS A 1 181 ? -1.852 -2.286 -1.450 1.00 95.88 181 HIS A O 1
ATOM 1458 N N . ARG A 1 182 ? -0.943 -0.471 -0.490 1.00 96.06 182 ARG A N 1
ATOM 1459 C CA . ARG A 1 182 ? -1.408 -0.757 0.871 1.00 96.06 182 ARG A CA 1
ATOM 1460 C C . ARG A 1 182 ? -2.797 -0.161 1.080 1.00 96.06 182 ARG A C 1
ATOM 1462 O O . ARG A 1 182 ? -2.981 1.057 1.075 1.00 96.06 182 ARG A O 1
ATOM 1469 N N . ILE A 1 183 ? -3.772 -1.038 1.285 1.00 96.62 183 ILE A N 1
ATOM 1470 C CA . ILE A 1 183 ? -5.173 -0.694 1.521 1.00 96.62 183 ILE A CA 1
ATOM 1471 C C . ILE A 1 183 ? -5.461 -0.842 3.005 1.00 96.62 183 ILE A C 1
ATOM 1473 O O . ILE A 1 183 ? -5.446 -1.956 3.522 1.00 96.62 183 ILE A O 1
ATOM 1477 N N . ALA A 1 184 ? -5.724 0.261 3.692 1.00 96.06 184 ALA A N 1
ATOM 1478 C CA . ALA A 1 184 ? -5.987 0.275 5.122 1.00 96.06 184 ALA A CA 1
ATOM 1479 C C . ALA A 1 184 ? -7.462 0.573 5.415 1.00 96.06 184 ALA A C 1
ATOM 1481 O O . ALA A 1 184 ? -8.107 1.378 4.749 1.00 96.06 184 ALA A O 1
ATOM 1482 N N . CYS A 1 185 ? -7.995 -0.087 6.435 1.00 95.94 185 CYS A N 1
ATOM 1483 C CA . CYS A 1 185 ? -9.303 0.167 7.011 1.00 95.94 185 CYS A CA 1
ATOM 1484 C C . CYS A 1 185 ? -9.095 0.654 8.445 1.00 95.94 185 CYS A C 1
ATOM 1486 O O . CYS A 1 185 ? -8.702 -0.126 9.314 1.00 95.94 185 CYS A O 1
ATOM 1488 N N . LEU A 1 186 ? -9.329 1.942 8.676 1.00 95.62 186 LEU A N 1
ATOM 1489 C CA . LEU A 1 186 ? -9.206 2.596 9.973 1.00 95.62 186 LEU A CA 1
ATOM 1490 C C . LEU A 1 186 ? -10.588 2.731 10.612 1.00 95.62 186 LEU A C 1
ATOM 1492 O O . LEU A 1 186 ? -11.501 3.245 9.976 1.00 95.62 186 LEU A O 1
ATOM 1496 N N . LEU A 1 187 ? -10.725 2.315 11.867 1.00 95.12 187 LEU A N 1
ATOM 1497 C CA . LEU A 1 187 ? -11.911 2.493 12.697 1.00 95.12 187 LEU A CA 1
ATOM 1498 C C . LEU A 1 187 ? -11.616 3.520 13.793 1.00 95.12 187 LEU A C 1
ATOM 1500 O O . LEU A 1 187 ? -10.673 3.375 14.576 1.00 95.12 187 LEU A O 1
ATOM 1504 N N . LEU A 1 188 ? -12.449 4.548 13.846 1.00 94.31 188 LEU A N 1
ATOM 1505 C CA . LEU A 1 188 ? -12.426 5.636 14.812 1.00 94.31 188 LEU A CA 1
ATOM 1506 C C . LEU A 1 188 ? -13.701 5.543 15.644 1.00 94.31 188 LEU A C 1
ATOM 1508 O O . LEU A 1 188 ? -14.786 5.330 15.102 1.00 94.31 188 LEU A O 1
ATOM 1512 N N . ARG A 1 189 ? -13.585 5.711 16.955 1.00 93.50 189 ARG A N 1
ATOM 1513 C CA . ARG A 1 189 ? -14.724 5.726 17.873 1.00 93.50 189 ARG A CA 1
ATOM 1514 C C . ARG A 1 189 ? -14.893 7.113 18.475 1.00 93.50 189 ARG A C 1
ATOM 1516 O O . ARG A 1 189 ? -13.906 7.790 18.757 1.00 93.50 189 ARG A O 1
ATOM 1523 N N . HIS A 1 190 ? -16.144 7.499 18.696 1.00 93.19 190 HIS A N 1
ATOM 1524 C CA . HIS A 1 190 ? -16.528 8.796 19.247 1.00 93.19 190 HIS A CA 1
ATOM 1525 C C . HIS A 1 190 ? -17.875 8.730 19.974 1.00 93.19 190 HIS A C 1
ATOM 1527 O O . HIS A 1 190 ? -18.682 7.833 19.740 1.00 93.19 190 HIS A O 1
ATOM 1533 N N . ASN A 1 191 ? -18.130 9.686 20.869 1.00 91.06 191 ASN A N 1
ATOM 1534 C CA . ASN A 1 191 ? -19.361 9.721 21.673 1.00 91.06 191 ASN A CA 1
ATOM 1535 C C . ASN A 1 191 ? -20.444 10.640 21.084 1.00 91.06 191 ASN A C 1
ATOM 1537 O O . ASN A 1 191 ? -21.631 10.372 21.251 1.00 91.06 191 ASN A O 1
ATOM 1541 N N . GLU A 1 192 ? -20.043 11.709 20.397 1.00 90.62 192 GLU A N 1
ATOM 1542 C CA . GLU A 1 192 ? -20.933 12.749 19.865 1.00 90.62 192 GLU A CA 1
ATOM 1543 C C . GLU A 1 192 ? -21.037 12.658 18.346 1.00 90.62 192 GLU A C 1
ATOM 1545 O O . GLU A 1 192 ? -20.060 12.331 17.692 1.00 90.62 192 GLU A O 1
ATOM 1550 N N . ILE A 1 193 ? -22.188 12.980 17.755 1.00 89.75 193 ILE A N 1
ATOM 1551 C CA . ILE A 1 193 ? -22.362 12.932 16.295 1.00 89.75 193 ILE A CA 1
ATOM 1552 C C . ILE A 1 193 ? -21.452 13.963 15.618 1.00 89.75 193 ILE A C 1
ATOM 1554 O O . ILE A 1 193 ? -21.488 15.148 15.948 1.00 89.75 193 ILE A O 1
ATOM 1558 N N . ILE A 1 194 ? -20.689 13.522 14.618 1.00 89.12 194 ILE A N 1
ATOM 1559 C CA . ILE A 1 194 ? -19.712 14.355 13.912 1.00 89.12 194 ILE A CA 1
ATOM 1560 C C . ILE A 1 194 ? -20.256 14.737 12.544 1.00 89.12 194 ILE A C 1
ATOM 1562 O O . ILE A 1 194 ? -20.686 13.888 11.761 1.00 89.12 194 ILE A O 1
ATOM 1566 N N . ASN A 1 195 ? -20.208 16.027 12.226 1.00 87.94 195 ASN A N 1
ATOM 1567 C CA . ASN A 1 195 ? -20.625 16.522 10.923 1.00 87.94 195 ASN A CA 1
ATOM 1568 C C . ASN A 1 195 ? -19.429 16.603 9.960 1.00 87.94 195 ASN A C 1
ATOM 1570 O O . ASN A 1 195 ? -18.623 17.524 10.039 1.00 87.94 195 ASN A O 1
ATOM 1574 N N . LEU A 1 196 ? -19.351 15.656 9.021 1.00 87.25 196 LEU A N 1
ATOM 1575 C CA . LEU A 1 196 ? -18.331 15.607 7.961 1.00 87.25 196 LEU A CA 1
ATOM 1576 C C . LEU A 1 196 ? -18.881 16.003 6.584 1.00 87.25 196 LEU A C 1
ATOM 1578 O O . LEU A 1 196 ? -18.271 15.706 5.559 1.00 87.25 196 LEU A O 1
ATOM 1582 N N . THR A 1 197 ? -20.039 16.664 6.526 1.00 83.00 197 THR A N 1
ATOM 1583 C CA . THR A 1 197 ? -20.719 16.956 5.251 1.00 83.00 197 THR A CA 1
ATOM 1584 C C . THR A 1 197 ? -19.871 17.839 4.328 1.00 83.00 197 THR A C 1
ATOM 1586 O O . THR A 1 197 ? -19.927 17.685 3.112 1.00 83.00 197 THR A O 1
ATOM 1589 N N . SER A 1 198 ? -19.024 18.707 4.890 1.00 84.50 198 SER A N 1
ATOM 1590 C CA . SER A 1 198 ? -18.074 19.546 4.141 1.00 84.50 198 SER A CA 1
ATOM 1591 C C . SER A 1 198 ? -16.974 18.758 3.423 1.00 84.50 198 SER A C 1
ATOM 1593 O O . SER A 1 198 ? -16.339 19.291 2.519 1.00 84.50 198 SER A O 1
ATOM 1595 N N . ARG A 1 199 ? -16.737 17.500 3.814 1.00 84.94 199 ARG A N 1
ATOM 1596 C CA . ARG A 1 199 ? -15.724 16.609 3.228 1.00 84.94 199 ARG A CA 1
ATOM 1597 C C . ARG A 1 199 ? -16.307 15.662 2.178 1.00 84.94 199 ARG A C 1
ATOM 1599 O O . ARG A 1 199 ? -15.606 14.778 1.698 1.00 84.94 199 ARG A O 1
ATOM 1606 N N . LYS A 1 200 ? -17.585 15.817 1.826 1.00 88.56 200 LYS A N 1
ATOM 1607 C CA . LYS A 1 200 ? -18.213 15.024 0.770 1.00 88.56 200 LYS A CA 1
ATOM 1608 C C . LYS A 1 200 ? -17.582 15.382 -0.586 1.00 88.56 200 LYS A C 1
ATOM 1610 O O . LYS A 1 200 ? -17.504 16.570 -0.900 1.00 88.56 200 LYS A O 1
ATOM 1615 N N . PRO A 1 201 ? -17.156 14.397 -1.396 1.00 88.56 201 PRO A N 1
ATOM 1616 C CA . PRO A 1 201 ? -16.591 14.674 -2.709 1.00 88.56 201 PRO A CA 1
ATOM 1617 C C . PRO A 1 201 ? -17.652 15.313 -3.613 1.00 88.56 201 PRO A C 1
ATOM 1619 O O . PRO A 1 201 ? -18.790 14.838 -3.679 1.00 88.56 201 PRO A O 1
ATOM 1622 N N . SER A 1 202 ? -17.274 16.387 -4.306 1.00 86.44 202 SER A N 1
ATOM 1623 C CA . SER A 1 202 ? -18.156 17.114 -5.229 1.00 86.44 202 SER A CA 1
ATOM 1624 C C . SER A 1 202 ? -18.433 16.320 -6.507 1.00 86.44 202 SER A C 1
ATOM 1626 O O . SER A 1 202 ? -19.518 16.421 -7.078 1.00 86.44 202 SER A O 1
ATOM 1628 N N . SER A 1 203 ? -17.467 15.515 -6.952 1.00 87.12 203 SER A N 1
ATOM 1629 C CA . SER A 1 203 ? -17.552 14.684 -8.151 1.00 87.12 203 SER A CA 1
ATOM 1630 C C . SER A 1 203 ? -17.049 13.252 -7.886 1.00 87.12 203 SER A C 1
ATOM 1632 O O . SER A 1 203 ? -16.381 12.996 -6.883 1.00 87.12 203 SER A O 1
ATOM 1634 N N . PRO A 1 204 ? -17.347 12.278 -8.769 1.00 84.75 204 PRO A N 1
ATOM 1635 C CA . PRO A 1 204 ? -16.826 10.916 -8.641 1.00 84.75 204 PRO A CA 1
ATOM 1636 C C . PRO A 1 204 ? -15.340 10.784 -9.022 1.00 84.75 204 PRO A C 1
ATOM 1638 O O . PRO A 1 204 ? -14.812 9.672 -8.976 1.00 84.75 204 PRO A O 1
ATOM 1641 N N . ALA A 1 205 ? -14.672 11.874 -9.414 1.00 88.50 205 ALA A N 1
ATOM 1642 C CA . ALA A 1 205 ? -13.271 11.860 -9.814 1.00 88.50 205 ALA A CA 1
ATOM 1643 C C . ALA A 1 205 ? -12.346 11.445 -8.657 1.00 88.50 205 ALA A C 1
ATOM 1645 O O . ALA A 1 205 ? -12.641 11.678 -7.485 1.00 88.50 205 ALA A O 1
ATOM 1646 N N . LEU A 1 206 ? -11.183 10.869 -8.988 1.00 88.00 206 LEU A N 1
ATOM 1647 C CA . LEU A 1 206 ? -10.196 10.482 -7.972 1.00 88.00 206 LEU A CA 1
ATOM 1648 C C . LEU A 1 206 ? -9.640 11.679 -7.200 1.00 88.00 206 LEU A C 1
ATOM 1650 O O . LEU A 1 206 ? -9.322 11.531 -6.028 1.00 88.00 206 LEU A O 1
ATOM 1654 N N . ILE A 1 207 ? -9.549 12.853 -7.832 1.00 89.75 207 ILE A N 1
ATOM 1655 C CA . ILE A 1 207 ? -8.951 14.038 -7.210 1.00 89.75 207 ILE A CA 1
ATOM 1656 C C . ILE A 1 207 ? -9.747 14.521 -5.988 1.00 89.75 207 ILE A C 1
ATOM 1658 O O . ILE A 1 207 ? -9.156 14.880 -4.976 1.00 89.75 207 ILE A O 1
ATOM 1662 N N . ASP A 1 208 ? -11.078 14.410 -6.037 1.00 90.06 208 ASP A N 1
ATOM 1663 C CA . ASP A 1 208 ? -11.978 14.796 -4.941 1.00 90.06 208 ASP A CA 1
ATOM 1664 C C . ASP A 1 208 ? -11.999 13.765 -3.801 1.00 90.06 208 ASP A C 1
ATOM 1666 O O . ASP A 1 208 ? -12.589 14.004 -2.749 1.00 90.06 208 ASP A O 1
ATOM 1670 N N . ARG A 1 209 ? -11.377 12.598 -4.011 1.00 92.31 209 ARG A N 1
ATOM 1671 C CA . ARG A 1 209 ? -11.263 11.508 -3.030 1.00 92.31 209 ARG A CA 1
ATOM 1672 C C . ARG A 1 209 ? -9.922 11.502 -2.301 1.00 92.31 209 ARG A C 1
ATOM 1674 O O . ARG A 1 209 ? -9.700 10.621 -1.470 1.00 92.31 209 ARG A O 1
ATOM 1681 N N . ILE A 1 210 ? -9.031 12.435 -2.625 1.00 92.88 210 ILE A N 1
ATOM 1682 C CA . ILE A 1 210 ? -7.737 12.568 -1.962 1.00 92.88 210 ILE A CA 1
ATOM 1683 C C . ILE A 1 210 ? -7.962 13.295 -0.645 1.00 92.88 210 ILE A C 1
ATOM 1685 O O . ILE A 1 210 ? -8.353 14.463 -0.622 1.00 92.88 210 ILE A O 1
ATOM 1689 N N . PHE A 1 211 ? -7.688 12.608 0.456 1.00 90.25 211 PHE A N 1
ATOM 1690 C CA . PHE A 1 211 ? -7.696 13.204 1.783 1.00 90.25 211 PHE A CA 1
ATOM 1691 C C . PHE A 1 211 ? -6.328 13.061 2.421 1.00 90.25 211 PHE A C 1
ATOM 1693 O O . PHE A 1 211 ? -5.571 12.160 2.095 1.00 90.25 211 PHE A O 1
ATOM 1700 N N . ASN A 1 212 ? -6.019 13.967 3.339 1.00 91.12 212 ASN A N 1
ATOM 1701 C CA . ASN A 1 212 ? -4.952 13.755 4.298 1.00 91.12 212 ASN A CA 1
ATOM 1702 C C . ASN A 1 212 ? -5.619 13.329 5.609 1.00 91.12 212 ASN A C 1
ATOM 1704 O O . ASN A 1 212 ? -6.170 14.164 6.335 1.00 91.12 212 ASN A O 1
ATOM 1708 N N . VAL A 1 213 ? -5.648 12.022 5.867 1.00 89.62 213 VAL A N 1
ATOM 1709 C CA . VAL A 1 213 ? -6.337 11.447 7.030 1.00 89.62 213 VAL A CA 1
ATOM 1710 C C . VAL A 1 213 ? -5.701 11.935 8.330 1.00 89.62 213 VAL A C 1
ATOM 1712 O O . VAL A 1 213 ? -6.430 12.211 9.279 1.00 89.62 213 VAL A O 1
ATOM 1715 N N . GLY A 1 214 ? -4.382 12.135 8.368 1.00 89.94 214 GLY A N 1
ATOM 1716 C CA . GLY A 1 214 ? -3.684 12.692 9.530 1.00 89.94 214 GLY A CA 1
ATOM 1717 C C . GLY A 1 214 ? -4.136 14.115 9.874 1.00 89.94 214 GLY A C 1
ATOM 1718 O O . GLY A 1 214 ? -4.413 14.419 11.036 1.00 89.94 214 GLY A O 1
ATOM 1719 N N . GLN A 1 215 ? -4.291 14.983 8.870 1.00 90.44 215 GLN A N 1
ATOM 1720 C CA . GLN A 1 215 ? -4.834 16.335 9.058 1.00 90.44 215 GLN A CA 1
ATOM 1721 C C . GLN A 1 215 ? -6.294 16.297 9.511 1.00 90.44 215 GLN A C 1
ATOM 1723 O O . GLN A 1 215 ? -6.655 16.995 10.457 1.00 90.44 215 GLN A O 1
ATOM 1728 N N . LEU A 1 216 ? -7.114 15.448 8.886 1.00 89.62 216 LEU A N 1
ATOM 1729 C CA . LEU A 1 216 ? -8.514 15.277 9.269 1.00 89.62 216 LEU A CA 1
ATOM 1730 C C . LEU A 1 216 ? -8.635 14.774 10.714 1.00 89.62 216 LEU A C 1
ATOM 1732 O O . LEU A 1 216 ? -9.448 15.279 11.481 1.00 89.62 216 LEU A O 1
ATOM 1736 N N . TYR A 1 217 ? -7.799 13.816 11.112 1.00 91.12 217 TYR A N 1
ATOM 1737 C CA . TYR A 1 217 ? -7.754 13.323 12.483 1.00 91.12 217 TYR A CA 1
ATOM 1738 C C . TYR A 1 217 ? -7.409 14.441 13.468 1.00 91.12 217 TYR A C 1
ATOM 1740 O O . TYR A 1 217 ? -8.065 14.567 14.495 1.00 91.12 217 TYR A O 1
ATOM 1748 N N . LYS A 1 218 ? -6.442 15.299 13.131 1.00 91.75 218 LYS A N 1
ATOM 1749 C CA . LYS A 1 218 ? -6.032 16.425 13.978 1.00 91.75 218 LYS A CA 1
ATOM 1750 C C . LYS A 1 218 ? -7.139 17.464 14.187 1.00 91.75 218 LYS A C 1
ATOM 1752 O O . LYS A 1 218 ? -7.226 18.057 15.258 1.00 91.75 218 LYS A O 1
ATOM 1757 N N . GLU A 1 219 ? -8.009 17.672 13.199 1.00 91.56 219 GLU A N 1
ATOM 1758 C CA . GLU A 1 219 ? -9.184 18.549 13.335 1.00 91.56 219 GLU A CA 1
ATOM 1759 C C . GLU A 1 219 ? -10.195 18.008 14.360 1.00 91.56 219 GLU A C 1
ATOM 1761 O O . GLU A 1 219 ? -10.785 18.780 15.117 1.00 91.56 219 GLU A O 1
ATOM 1766 N N . PHE A 1 220 ? -10.359 16.684 14.419 1.00 89.75 220 PHE A N 1
ATOM 1767 C CA . PHE A 1 220 ? -11.330 15.999 15.278 1.00 89.75 220 PHE A CA 1
ATOM 1768 C C . PHE A 1 220 ? -10.690 15.247 16.452 1.00 89.75 220 PHE A C 1
ATOM 1770 O O . PHE A 1 220 ? -11.357 14.434 17.086 1.00 89.75 220 PHE A O 1
ATOM 1777 N N . GLU A 1 221 ? -9.435 15.539 16.798 1.00 88.75 221 GLU A N 1
ATOM 1778 C CA . GLU A 1 221 ? -8.626 14.783 17.771 1.00 88.75 221 GLU A CA 1
ATOM 1779 C C . GLU A 1 221 ? -9.298 14.652 19.148 1.00 88.75 221 GLU A C 1
ATOM 1781 O O . GLU A 1 221 ? -9.153 13.650 19.840 1.00 88.75 221 GLU A O 1
ATOM 1786 N N . LYS A 1 222 ? -10.090 15.653 19.548 1.00 90.00 222 LYS A N 1
ATOM 1787 C CA . LYS A 1 222 ? -10.831 15.635 20.821 1.00 90.00 222 LYS A CA 1
ATOM 1788 C C . LYS A 1 222 ? -12.033 14.687 20.821 1.00 90.00 222 LYS A C 1
ATOM 1790 O O . LYS A 1 222 ? -12.483 14.288 21.890 1.00 90.00 222 LYS A O 1
ATOM 1795 N N . GLN A 1 223 ? -12.594 14.402 19.649 1.00 91.00 223 GLN A N 1
ATOM 1796 C CA . GLN A 1 223 ? -13.821 13.619 19.483 1.00 91.00 223 GLN A CA 1
ATOM 1797 C C . GLN A 1 223 ? -13.520 12.202 18.993 1.00 91.00 223 GLN A C 1
ATOM 1799 O O . GLN A 1 223 ? -14.160 11.256 19.447 1.00 91.00 223 GLN A O 1
ATOM 1804 N N . TRP A 1 224 ? -12.555 12.058 18.084 1.00 92.19 224 TRP A N 1
ATOM 1805 C CA . TRP A 1 224 ? -12.136 10.789 17.514 1.00 92.19 224 TRP A CA 1
ATOM 1806 C C . TRP A 1 224 ? -10.996 10.156 18.285 1.00 92.19 224 TRP A C 1
ATOM 1808 O O . TRP A 1 224 ? -9.960 10.765 18.523 1.00 92.19 224 TRP A O 1
ATOM 1818 N N . THR A 1 225 ? -11.149 8.871 18.569 1.00 93.44 225 THR A N 1
ATOM 1819 C CA . THR A 1 225 ? -10.066 8.035 19.076 1.00 93.44 225 THR A CA 1
ATOM 1820 C C . THR A 1 225 ? -9.975 6.773 18.219 1.00 93.44 225 THR A C 1
ATOM 1822 O O . THR A 1 225 ? -10.989 6.087 18.042 1.00 93.44 225 THR A O 1
ATOM 1825 N N . PRO A 1 226 ? -8.802 6.437 17.656 1.00 94.50 226 PRO A N 1
ATOM 1826 C CA . PRO A 1 226 ? -8.646 5.232 16.854 1.00 94.50 226 PRO A CA 1
ATOM 1827 C C . PRO A 1 226 ? -8.798 3.979 17.720 1.00 94.50 226 PRO A C 1
ATOM 1829 O O . PRO A 1 226 ? -8.179 3.846 18.778 1.00 94.50 226 PRO A O 1
ATOM 1832 N N . SER A 1 227 ? -9.647 3.055 17.269 1.00 92.62 227 SER A N 1
ATOM 1833 C CA . SER A 1 227 ? -9.960 1.817 17.990 1.00 92.62 227 SER A CA 1
ATOM 1834 C C . SER A 1 227 ? -9.410 0.573 17.308 1.00 92.62 227 SER A C 1
ATOM 1836 O O . SER A 1 227 ? -9.022 -0.379 17.989 1.00 92.62 227 SER A O 1
ATOM 1838 N N . SER A 1 228 ? -9.386 0.560 15.975 1.00 92.31 228 SER A N 1
ATOM 1839 C CA . SER A 1 228 ? -8.985 -0.600 15.186 1.00 92.31 228 SER A CA 1
ATOM 1840 C C . SER A 1 228 ? -8.390 -0.171 13.854 1.00 92.31 228 SER A C 1
ATOM 1842 O O . SER A 1 228 ? -8.862 0.767 13.219 1.00 92.31 228 SER A O 1
ATOM 1844 N N . LEU A 1 229 ? -7.366 -0.879 13.408 1.00 93.88 229 LEU A N 1
ATOM 1845 C CA . LEU A 1 229 ? -6.801 -0.763 12.073 1.00 93.88 229 LEU A CA 1
ATOM 1846 C C . LEU A 1 229 ? -6.665 -2.155 11.487 1.00 93.88 229 LEU A C 1
ATOM 1848 O O . LEU A 1 229 ? -6.379 -3.116 12.191 1.00 93.88 229 LEU A O 1
ATOM 1852 N N . SER A 1 230 ? -6.870 -2.303 10.196 1.00 94.31 230 SER A N 1
ATOM 1853 C CA . SER A 1 230 ? -6.529 -3.523 9.466 1.00 94.31 230 SER A CA 1
ATOM 1854 C C . SER A 1 230 ? -6.060 -3.106 8.083 1.00 94.31 230 SER A C 1
ATOM 1856 O O . SER A 1 230 ? -6.436 -2.033 7.616 1.00 94.31 230 SER A O 1
ATOM 1858 N N . PHE A 1 231 ? -5.216 -3.895 7.428 1.00 95.62 231 PHE A N 1
ATOM 1859 C CA . PHE A 1 231 ? -4.756 -3.546 6.086 1.00 95.62 231 PHE A CA 1
ATOM 1860 C C . PHE A 1 231 ? -4.481 -4.781 5.236 1.00 95.62 231 PHE A C 1
ATOM 1862 O O . PHE A 1 231 ? -4.223 -5.867 5.747 1.00 95.62 231 PHE A O 1
ATOM 1869 N N . ALA A 1 232 ? -4.511 -4.596 3.927 1.00 96.12 232 ALA A N 1
ATOM 1870 C CA . ALA A 1 232 ? -4.172 -5.588 2.924 1.00 96.12 232 ALA A CA 1
ATOM 1871 C C . ALA A 1 232 ? -3.296 -4.945 1.844 1.00 96.12 232 ALA A C 1
ATOM 1873 O O . ALA A 1 232 ? -3.133 -3.725 1.795 1.00 96.12 232 ALA A O 1
ATOM 1874 N N . GLN A 1 233 ? -2.724 -5.770 0.981 1.00 96.56 233 GLN A N 1
ATOM 1875 C CA . GLN A 1 233 ? -2.020 -5.333 -0.214 1.00 96.56 233 GLN A CA 1
ATOM 1876 C C . GLN A 1 233 ? -2.860 -5.673 -1.440 1.00 96.56 233 GLN A C 1
ATOM 1878 O O . GLN A 1 233 ? -3.405 -6.768 -1.518 1.00 96.56 233 GLN A O 1
ATOM 1883 N N . ALA A 1 234 ? -2.950 -4.755 -2.394 1.00 95.62 234 ALA A N 1
ATOM 1884 C CA . ALA A 1 234 ? -3.638 -4.975 -3.660 1.00 95.62 234 ALA A CA 1
ATOM 1885 C C . ALA A 1 234 ? -2.696 -4.702 -4.833 1.00 95.62 234 ALA A C 1
ATOM 1887 O O . ALA A 1 234 ? -1.909 -3.754 -4.799 1.00 95.62 234 ALA A O 1
ATOM 1888 N N . SER A 1 235 ? -2.782 -5.522 -5.875 1.00 94.69 235 SER A N 1
ATOM 1889 C CA . SER A 1 235 ? -2.064 -5.326 -7.138 1.00 94.69 235 SER A CA 1
ATOM 1890 C C . SER A 1 235 ? -3.028 -5.027 -8.278 1.00 94.69 235 SER A C 1
ATOM 1892 O O . SER A 1 235 ? -4.217 -5.326 -8.197 1.00 94.69 235 SER A O 1
ATOM 1894 N N . TRP A 1 236 ? -2.502 -4.429 -9.347 1.00 95.06 236 TRP A N 1
ATOM 1895 C CA . TRP A 1 236 ? -3.277 -4.159 -10.555 1.00 95.06 236 TRP A CA 1
ATOM 1896 C C . TRP A 1 236 ? -3.861 -5.438 -11.166 1.00 95.06 236 TRP A C 1
ATOM 1898 O O . TRP A 1 236 ? -3.165 -6.445 -11.304 1.00 95.06 236 TRP A O 1
ATOM 1908 N N . ASP A 1 237 ? -5.111 -5.339 -11.613 1.00 93.38 237 ASP A N 1
ATOM 1909 C CA . ASP A 1 237 ? -5.779 -6.315 -12.464 1.00 93.38 237 ASP A CA 1
ATOM 1910 C C . ASP A 1 237 ? -6.592 -5.620 -13.574 1.00 93.38 237 ASP A C 1
ATOM 1912 O O . ASP A 1 237 ? -6.654 -4.391 -13.667 1.00 93.38 237 ASP A O 1
ATOM 1916 N N . ALA A 1 238 ? -7.235 -6.408 -14.439 1.00 93.00 238 ALA A N 1
ATOM 1917 C CA . ALA A 1 238 ? -8.029 -5.873 -15.543 1.00 93.00 238 ALA A CA 1
ATOM 1918 C C . ALA A 1 238 ? -9.273 -5.085 -15.084 1.00 93.00 238 ALA A C 1
ATOM 1920 O O . ALA A 1 238 ? -9.682 -4.147 -15.772 1.00 93.00 238 ALA A O 1
ATOM 1921 N N . SER A 1 239 ? -9.848 -5.419 -13.924 1.00 94.25 239 SER A N 1
ATOM 1922 C CA . SER A 1 239 ? -11.059 -4.775 -13.401 1.00 94.25 239 SER A CA 1
ATOM 1923 C C . SER A 1 239 ? -10.812 -3.319 -12.990 1.00 94.25 239 SER A C 1
ATOM 1925 O O . SER A 1 239 ? -11.702 -2.474 -13.120 1.00 94.25 239 SER A O 1
ATOM 1927 N N . VAL A 1 240 ? -9.573 -2.986 -12.600 1.00 94.19 240 VAL A N 1
ATOM 1928 C CA . VAL A 1 240 ? -9.153 -1.605 -12.318 1.00 94.19 240 VAL A CA 1
ATOM 1929 C C . VAL A 1 240 ? -9.375 -0.702 -13.529 1.00 94.19 240 VAL A C 1
ATOM 1931 O O . VAL A 1 240 ? -9.825 0.436 -13.385 1.00 94.19 240 VAL A O 1
ATOM 1934 N N . ASN A 1 241 ? -9.101 -1.196 -14.738 1.00 93.62 241 ASN A N 1
ATOM 1935 C CA . ASN A 1 241 ? -9.268 -0.392 -15.946 1.00 93.62 241 ASN A CA 1
ATOM 1936 C C . ASN A 1 241 ? -10.738 -0.025 -16.172 1.00 93.62 241 ASN A C 1
ATOM 1938 O O . ASN A 1 241 ? -11.054 1.121 -16.482 1.00 93.62 241 ASN A O 1
ATOM 1942 N N . GLU A 1 242 ? -11.645 -0.975 -15.956 1.00 92.94 242 GLU A N 1
ATOM 1943 C CA . GLU A 1 242 ? -13.086 -0.745 -16.044 1.00 92.94 242 GLU A CA 1
ATOM 1944 C C . GLU A 1 242 ? -13.566 0.241 -14.972 1.00 92.94 242 GLU A C 1
ATOM 1946 O O . GLU A 1 242 ? -14.397 1.106 -15.254 1.00 92.94 242 GLU A O 1
ATOM 1951 N N . ALA A 1 243 ? -13.027 0.157 -13.752 1.00 92.69 243 ALA A N 1
ATOM 1952 C CA . ALA A 1 243 ? -13.328 1.091 -12.668 1.00 92.69 243 ALA A CA 1
ATOM 1953 C C . ALA A 1 243 ? -12.879 2.527 -12.980 1.00 92.69 243 ALA A C 1
ATOM 1955 O O . ALA A 1 243 ? -13.628 3.473 -12.734 1.00 92.69 243 ALA A O 1
ATOM 1956 N N . LEU A 1 244 ? -11.690 2.698 -13.562 1.00 92.31 244 LEU A N 1
ATOM 1957 C CA . LEU A 1 244 ? -11.178 4.009 -13.973 1.00 92.31 244 LEU A CA 1
ATOM 1958 C C . LEU A 1 244 ? -11.951 4.573 -15.173 1.00 92.31 244 LEU A C 1
ATOM 1960 O O . LEU A 1 244 ? -12.300 5.753 -15.190 1.00 92.31 244 LEU A O 1
ATOM 1964 N N . HIS A 1 245 ? -12.314 3.732 -16.142 1.00 92.69 245 HIS A N 1
ATOM 1965 C CA . HIS A 1 245 ? -13.145 4.163 -17.266 1.00 92.69 245 HIS A CA 1
ATOM 1966 C C . HIS A 1 245 ? -14.558 4.576 -16.825 1.00 92.69 245 HIS A C 1
ATOM 1968 O O . HIS A 1 245 ? -15.093 5.541 -17.370 1.00 92.69 245 HIS A O 1
ATOM 1974 N N . ARG A 1 246 ? -15.140 3.930 -15.798 1.00 91.06 246 ARG A N 1
ATOM 1975 C CA . ARG A 1 246 ? -16.438 4.322 -15.206 1.00 91.06 246 ARG A CA 1
ATOM 1976 C C . ARG A 1 246 ? -16.456 5.765 -14.689 1.00 91.06 246 ARG A C 1
ATOM 1978 O O . ARG A 1 246 ? -17.498 6.408 -14.745 1.00 91.06 246 ARG A O 1
ATOM 1985 N N . ILE A 1 247 ? -15.320 6.281 -14.221 1.00 90.00 247 ILE A N 1
ATOM 1986 C CA . ILE A 1 247 ? -15.170 7.676 -13.767 1.00 90.00 247 ILE A CA 1
ATOM 1987 C C . ILE A 1 247 ? -14.633 8.613 -14.865 1.00 90.00 247 ILE A C 1
ATOM 1989 O O . ILE A 1 247 ? -14.293 9.759 -14.584 1.00 90.00 247 ILE A O 1
ATOM 1993 N N . GLY A 1 248 ? -14.539 8.142 -16.115 1.00 89.06 248 GLY A N 1
ATOM 1994 C CA . GLY A 1 248 ? -14.060 8.925 -17.258 1.00 89.06 248 GLY A CA 1
ATOM 1995 C C . GLY A 1 248 ? -12.540 9.122 -17.312 1.00 89.06 248 GLY A C 1
ATOM 1996 O O . GLY A 1 248 ? -12.059 9.952 -18.083 1.00 89.06 248 GLY A O 1
ATOM 1997 N N . MET A 1 249 ? -11.769 8.373 -16.519 1.00 89.12 249 MET A N 1
ATOM 1998 C CA . MET A 1 249 ? -10.312 8.470 -16.467 1.00 89.12 249 MET A CA 1
ATOM 1999 C C . MET A 1 249 ? -9.666 7.360 -17.299 1.00 89.12 249 MET A C 1
ATOM 2001 O O . MET A 1 249 ? -10.007 6.189 -17.161 1.00 89.12 249 MET A O 1
ATOM 2005 N N . LYS A 1 250 ? -8.688 7.708 -18.143 1.00 89.38 250 LYS A N 1
ATOM 2006 C CA . LYS A 1 250 ? -7.871 6.706 -18.846 1.00 89.38 250 LYS A CA 1
ATOM 2007 C C . LYS A 1 250 ? -6.934 6.016 -17.860 1.00 89.38 250 LYS A C 1
ATOM 2009 O O . LYS A 1 250 ? -6.305 6.694 -17.052 1.00 89.38 250 LYS A O 1
ATOM 2014 N N . SER A 1 251 ? -6.809 4.695 -17.953 1.00 88.94 251 SER A N 1
ATOM 2015 C CA . SER A 1 251 ? -5.929 3.917 -17.077 1.00 88.94 251 SER A CA 1
ATOM 2016 C C . SER A 1 251 ? -4.454 4.278 -17.314 1.00 88.94 251 SER A C 1
ATOM 2018 O O . SER A 1 251 ? -3.942 4.019 -18.407 1.00 88.94 251 SER A O 1
ATOM 2020 N N . PRO A 1 252 ? -3.757 4.875 -16.330 1.00 89.69 252 PRO A N 1
ATOM 2021 C CA . PRO A 1 252 ? -2.344 5.185 -16.468 1.00 89.69 252 PRO A CA 1
ATOM 2022 C C . PRO A 1 252 ? -1.509 3.903 -16.384 1.00 89.69 252 PRO A C 1
ATOM 2024 O O . PRO A 1 252 ? -1.843 2.963 -15.656 1.00 89.69 252 PRO A O 1
ATOM 2027 N N . ILE A 1 253 ? -0.412 3.880 -17.139 1.00 90.69 253 ILE A N 1
ATOM 2028 C CA . ILE A 1 253 ? 0.567 2.795 -17.132 1.00 90.69 253 ILE A CA 1
ATOM 2029 C C . ILE A 1 253 ? 1.891 3.390 -16.682 1.00 90.69 253 ILE A C 1
ATOM 2031 O O . ILE A 1 253 ? 2.391 4.336 -17.289 1.00 90.69 253 ILE A O 1
ATOM 2035 N N . TYR A 1 254 ? 2.436 2.826 -15.616 1.00 91.06 254 TYR A N 1
ATOM 2036 C CA . TYR A 1 254 ? 3.728 3.185 -15.069 1.00 91.06 254 TYR A CA 1
ATOM 2037 C C . TYR A 1 254 ? 4.744 2.107 -15.426 1.00 91.06 254 TYR A C 1
ATOM 2039 O O . TYR A 1 254 ? 4.431 0.917 -15.483 1.00 91.06 254 TYR A O 1
ATOM 2047 N N . GLU A 1 255 ? 5.979 2.530 -15.655 1.00 88.69 255 GLU A N 1
ATOM 2048 C CA . GLU A 1 255 ? 7.111 1.633 -15.828 1.00 88.69 255 GLU A CA 1
ATOM 2049 C C . GLU A 1 255 ? 8.218 2.058 -14.875 1.00 88.69 255 GLU A C 1
ATOM 2051 O O . GLU A 1 255 ? 8.502 3.247 -14.710 1.00 88.69 255 GLU A O 1
ATOM 2056 N N . TYR A 1 256 ? 8.849 1.076 -14.235 1.00 87.31 256 TYR A N 1
ATOM 2057 C CA . TYR A 1 256 ? 9.981 1.348 -13.368 1.00 87.31 256 TYR A CA 1
ATOM 2058 C C . TYR A 1 256 ? 11.187 1.767 -14.212 1.00 87.31 256 TYR A C 1
ATOM 2060 O O . TYR A 1 256 ? 11.770 0.962 -14.945 1.00 87.31 256 TYR A O 1
ATOM 2068 N N . GLN A 1 257 ? 11.577 3.033 -14.091 1.00 86.00 257 GLN A N 1
ATOM 2069 C CA . GLN A 1 257 ? 12.773 3.551 -14.735 1.00 86.00 257 GLN A CA 1
ATOM 2070 C C . GLN A 1 257 ? 13.988 3.323 -13.832 1.00 86.00 257 GLN A C 1
ATOM 2072 O O . GLN A 1 257 ? 14.155 3.979 -12.806 1.00 86.00 257 GLN A O 1
ATOM 2077 N N . TYR A 1 258 ? 14.864 2.405 -14.236 1.00 82.81 258 TYR A N 1
ATOM 2078 C CA . TYR A 1 258 ? 16.158 2.229 -13.581 1.00 82.81 258 TYR A CA 1
ATOM 2079 C C . TYR A 1 258 ? 17.027 3.476 -13.763 1.00 82.81 258 TYR A C 1
ATOM 2081 O O . TYR A 1 258 ? 17.026 4.094 -14.833 1.00 82.81 258 TYR A O 1
ATOM 2089 N N . TYR A 1 259 ? 17.821 3.802 -12.740 1.00 87.00 259 TYR A N 1
ATOM 2090 C CA . TYR A 1 259 ? 18.846 4.830 -12.876 1.00 87.00 259 TYR A CA 1
ATOM 2091 C C . TYR A 1 259 ? 19.771 4.495 -14.051 1.00 87.00 259 TYR A C 1
ATOM 2093 O O . TYR A 1 259 ? 20.186 3.337 -14.197 1.00 87.00 259 TYR A O 1
ATOM 2101 N N . PRO A 1 260 ? 20.104 5.486 -14.896 1.00 84.38 260 PRO A N 1
ATOM 2102 C CA . PRO A 1 260 ? 21.056 5.259 -15.963 1.00 84.38 260 PRO A CA 1
ATOM 2103 C C . PRO A 1 260 ? 22.397 4.823 -15.354 1.00 84.38 260 PRO A C 1
ATOM 2105 O O . PRO A 1 260 ? 22.793 5.340 -14.305 1.00 84.38 260 PRO A O 1
ATOM 2108 N N . PRO A 1 261 ? 23.111 3.877 -15.987 1.00 82.44 261 PRO A N 1
ATOM 2109 C CA . PRO A 1 261 ? 24.419 3.467 -15.504 1.00 82.44 261 PRO A CA 1
ATOM 2110 C C . PRO A 1 261 ? 25.358 4.674 -15.483 1.00 82.44 261 PRO A C 1
ATOM 2112 O O . PRO A 1 261 ? 25.366 5.472 -16.424 1.00 82.44 261 PRO A O 1
ATOM 2115 N N . VAL A 1 262 ? 26.159 4.794 -14.422 1.00 85.50 262 VAL A N 1
ATOM 2116 C CA . VAL A 1 262 ? 27.176 5.845 -14.313 1.00 85.50 262 VAL A CA 1
ATOM 2117 C C . VAL A 1 262 ? 28.163 5.684 -15.469 1.00 85.50 262 VAL A C 1
ATOM 2119 O O . VAL A 1 262 ? 28.785 4.631 -15.622 1.00 85.50 262 VAL A O 1
ATOM 2122 N N . LYS A 1 263 ? 28.281 6.724 -16.297 1.00 83.62 263 LYS A N 1
ATOM 2123 C CA . LYS A 1 263 ? 29.225 6.778 -17.415 1.00 83.62 263 LYS A CA 1
ATOM 2124 C C . LYS A 1 263 ? 30.432 7.613 -17.009 1.00 83.62 263 LYS A C 1
ATOM 2126 O O . LYS A 1 263 ? 30.278 8.649 -16.372 1.00 83.62 263 LYS A O 1
ATOM 2131 N N . MET A 1 264 ? 31.618 7.152 -17.387 1.00 82.06 264 MET A N 1
ATOM 2132 C CA . MET A 1 264 ? 32.830 7.967 -17.309 1.00 82.06 264 MET A CA 1
ATOM 2133 C C . MET A 1 264 ? 32.817 9.000 -18.437 1.00 82.06 264 MET A C 1
ATOM 2135 O O . MET A 1 264 ? 32.223 8.739 -19.479 1.00 82.06 264 MET A O 1
ATOM 2139 N N . ASP A 1 265 ? 33.515 10.121 -18.276 1.00 86.69 265 ASP A N 1
ATOM 2140 C CA . ASP A 1 265 ? 33.708 11.060 -19.384 1.00 86.69 265 ASP A CA 1
ATOM 2141 C C . ASP A 1 265 ? 34.505 10.405 -20.517 1.00 86.69 265 ASP A C 1
ATOM 2143 O O . ASP A 1 265 ? 35.521 9.735 -20.281 1.00 86.69 265 ASP A O 1
ATOM 2147 N N . GLN A 1 266 ? 34.048 10.607 -21.756 1.00 88.69 266 GLN A N 1
ATOM 2148 C CA . GLN A 1 266 ? 34.724 10.073 -22.930 1.00 88.69 266 GLN A CA 1
ATOM 2149 C C . GLN A 1 266 ? 36.075 10.768 -23.108 1.00 88.69 266 GLN A C 1
ATOM 2151 O O . GLN A 1 266 ? 36.158 11.973 -23.328 1.00 88.69 266 GLN A O 1
ATOM 2156 N N . LYS A 1 267 ? 37.148 9.983 -23.045 1.00 88.75 267 LYS A N 1
ATOM 2157 C CA . LYS A 1 267 ? 38.507 10.388 -23.408 1.00 88.75 267 LYS A CA 1
ATOM 2158 C C . LYS A 1 267 ? 38.823 9.899 -24.815 1.00 88.75 267 LYS A C 1
ATOM 2160 O O . LYS A 1 267 ? 38.501 8.760 -25.154 1.00 88.75 267 LYS A O 1
ATOM 2165 N N . GLU A 1 268 ? 39.493 10.728 -25.605 1.00 87.25 268 GLU A N 1
ATOM 2166 C CA . GLU A 1 268 ? 39.986 10.325 -26.927 1.00 87.25 268 GLU A CA 1
ATOM 2167 C C . GLU A 1 268 ? 40.972 9.152 -26.801 1.00 87.25 268 GLU A C 1
ATOM 2169 O O . GLU A 1 268 ? 40.820 8.128 -27.464 1.00 87.25 268 GLU A O 1
ATOM 2174 N N . PHE A 1 269 ? 41.891 9.247 -25.833 1.00 86.62 269 PHE A N 1
ATOM 2175 C CA . PHE A 1 269 ? 42.855 8.198 -25.507 1.00 86.62 269 PHE A CA 1
ATOM 2176 C C . PHE A 1 269 ? 42.806 7.861 -24.009 1.00 86.62 269 PHE A C 1
ATOM 2178 O O . PHE A 1 269 ? 43.379 8.575 -23.178 1.00 86.62 269 PHE A O 1
ATOM 2185 N N . PRO A 1 270 ? 42.099 6.787 -23.615 1.00 86.38 270 PRO A N 1
ATOM 2186 C CA . PRO A 1 270 ? 42.111 6.307 -22.239 1.00 86.38 270 PRO A CA 1
ATOM 2187 C C . PRO A 1 270 ? 43.526 5.905 -21.794 1.00 86.38 270 PRO A C 1
ATOM 2189 O O . PRO A 1 270 ? 44.163 5.070 -22.426 1.00 86.38 270 PRO A O 1
ATOM 2192 N N . LEU A 1 271 ? 43.998 6.448 -20.662 1.00 86.31 271 LEU A N 1
ATOM 2193 C CA . LEU A 1 271 ? 45.325 6.121 -20.101 1.00 86.31 271 LEU A CA 1
ATOM 2194 C C . LEU A 1 271 ? 45.491 4.629 -19.774 1.00 86.31 271 LEU A C 1
ATOM 2196 O O . LEU A 1 271 ? 46.585 4.083 -19.874 1.00 86.31 271 LEU A O 1
ATOM 2200 N N . LYS A 1 272 ? 44.405 3.980 -19.343 1.00 86.88 272 LYS A N 1
ATOM 2201 C CA . LYS A 1 272 ? 44.354 2.529 -19.149 1.00 86.88 272 LYS A CA 1
ATOM 2202 C C . LYS A 1 272 ? 43.647 1.911 -20.353 1.00 86.88 272 LYS A C 1
ATOM 2204 O O . LYS A 1 272 ? 42.573 2.414 -20.692 1.00 86.88 272 LYS A O 1
ATOM 2209 N N . PRO A 1 273 ? 44.178 0.828 -20.950 1.00 85.69 273 PRO A N 1
ATOM 2210 C CA . PRO A 1 273 ? 43.534 0.168 -22.078 1.00 85.69 273 PRO A CA 1
ATOM 2211 C C . PRO A 1 273 ? 42.136 -0.302 -21.668 1.00 85.69 273 PRO A C 1
ATOM 2213 O O . PRO A 1 273 ? 41.983 -1.066 -20.715 1.00 85.69 273 PRO A O 1
ATOM 2216 N N . GLN A 1 274 ? 41.118 0.198 -22.368 1.00 86.12 274 GLN A N 1
ATOM 2217 C CA . GLN A 1 274 ? 39.725 -0.194 -22.174 1.00 86.12 274 GLN A CA 1
ATOM 2218 C C . GLN A 1 274 ? 39.279 -1.108 -23.321 1.00 86.12 274 GLN A C 1
ATOM 2220 O O . GLN A 1 274 ? 39.689 -0.897 -24.466 1.00 86.12 274 GLN A O 1
ATOM 2225 N N . PRO A 1 275 ? 38.424 -2.107 -23.055 1.00 88.38 275 PRO A N 1
ATOM 2226 C CA . PRO A 1 275 ? 37.850 -2.941 -24.103 1.00 88.38 275 PRO A CA 1
ATOM 2227 C C . PRO A 1 275 ? 37.003 -2.084 -25.054 1.00 88.38 275 PRO A C 1
ATOM 2229 O O . PRO A 1 275 ? 36.023 -1.463 -24.640 1.00 88.38 275 PRO A O 1
ATOM 2232 N N . PHE A 1 276 ? 37.388 -2.049 -26.334 1.00 87.19 276 PHE A N 1
ATOM 2233 C CA . PHE A 1 276 ? 36.806 -1.145 -27.334 1.00 87.19 276 PHE A CA 1
ATOM 2234 C C . PHE A 1 276 ? 35.286 -1.305 -27.473 1.00 87.19 276 PHE A C 1
ATOM 2236 O O . PHE A 1 276 ? 34.576 -0.315 -27.628 1.00 87.19 276 PHE A O 1
ATOM 2243 N N . ASN A 1 277 ? 34.784 -2.542 -27.392 1.00 85.12 277 ASN A N 1
ATOM 2244 C CA . ASN A 1 277 ? 33.369 -2.856 -27.533 1.00 85.12 277 ASN A CA 1
ATOM 2245 C C . ASN A 1 277 ? 32.562 -2.198 -26.413 1.00 85.12 277 ASN A C 1
ATOM 2247 O O . ASN A 1 277 ? 31.631 -1.465 -26.714 1.00 85.12 277 ASN A O 1
ATOM 2251 N N .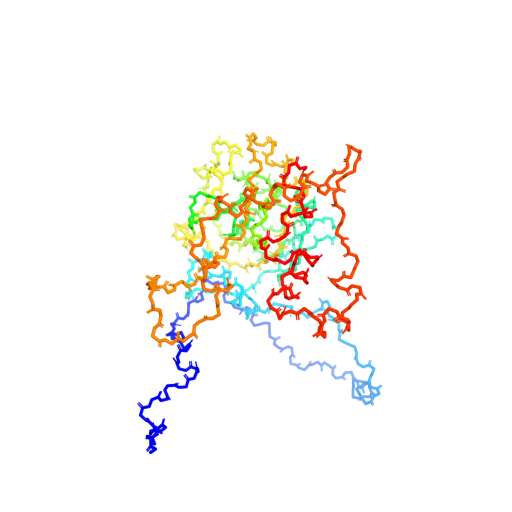 LEU A 1 278 ? 32.964 -2.383 -25.150 1.00 85.25 278 LEU A N 1
ATOM 2252 C CA . LEU A 1 278 ? 32.268 -1.805 -23.999 1.00 85.25 278 LEU A CA 1
ATOM 2253 C C . LEU A 1 278 ? 32.458 -0.289 -23.926 1.00 85.25 278 LEU A C 1
ATOM 2255 O O . LEU A 1 278 ? 31.501 0.427 -23.654 1.00 85.25 278 LEU A O 1
ATOM 2259 N N . TYR A 1 279 ? 33.673 0.198 -24.180 1.00 88.25 279 TYR A N 1
ATOM 2260 C CA . TYR A 1 279 ? 33.994 1.617 -24.076 1.00 88.25 279 TYR A CA 1
ATOM 2261 C C . TYR A 1 279 ? 33.252 2.446 -25.126 1.00 88.25 279 TYR A C 1
ATOM 2263 O O . TYR A 1 279 ? 32.530 3.373 -24.779 1.00 88.25 279 TYR A O 1
ATOM 2271 N N . LEU A 1 280 ? 33.357 2.085 -26.408 1.00 87.25 280 LEU A N 1
ATOM 2272 C CA . LEU A 1 280 ? 32.684 2.827 -27.474 1.00 87.25 280 LEU A CA 1
ATOM 2273 C C . LEU A 1 280 ? 31.161 2.649 -27.414 1.00 87.25 280 LEU A C 1
ATOM 2275 O O . LEU A 1 280 ? 30.433 3.581 -27.741 1.00 87.25 280 LEU A O 1
ATOM 2279 N N . ASP A 1 281 ? 30.657 1.491 -26.963 1.00 85.19 281 ASP A N 1
ATOM 2280 C CA . ASP A 1 281 ? 29.215 1.282 -26.755 1.00 85.19 281 ASP A CA 1
ATOM 2281 C C . ASP A 1 281 ? 28.605 2.238 -25.721 1.00 85.19 281 ASP A C 1
ATOM 2283 O O . ASP A 1 281 ? 27.449 2.631 -25.882 1.00 85.19 281 ASP A O 1
ATOM 2287 N N . GLN A 1 282 ? 29.348 2.641 -24.683 1.00 86.12 282 GLN A N 1
ATOM 2288 C CA . GLN A 1 282 ? 28.835 3.552 -23.648 1.00 86.12 282 GLN A CA 1
ATOM 2289 C C . GLN A 1 282 ? 28.447 4.927 -24.206 1.00 86.12 282 GLN A C 1
ATOM 2291 O O . GLN A 1 282 ? 27.511 5.553 -23.692 1.00 86.12 282 GLN A O 1
ATOM 2296 N N . PHE A 1 283 ? 29.143 5.379 -25.251 1.00 87.19 283 PHE A N 1
ATOM 2297 C CA . PHE A 1 283 ? 29.004 6.717 -25.832 1.00 87.19 283 PHE A CA 1
ATOM 2298 C C . PHE A 1 283 ? 28.231 6.744 -27.147 1.00 87.19 283 PHE A C 1
ATOM 2300 O O . PHE A 1 283 ? 27.974 7.821 -27.677 1.00 87.19 283 PHE A O 1
ATOM 2307 N N . ARG A 1 284 ? 27.821 5.585 -27.677 1.00 87.56 284 ARG A N 1
ATOM 2308 C CA . ARG A 1 284 ? 26.966 5.557 -28.866 1.00 87.56 284 ARG A CA 1
ATOM 2309 C C . ARG A 1 284 ? 25.629 6.231 -28.588 1.00 87.56 284 ARG A C 1
ATOM 2311 O O . ARG A 1 284 ? 25.005 6.015 -27.545 1.00 87.56 284 ARG A O 1
ATOM 2318 N N . ASN A 1 285 ? 25.163 6.998 -29.569 1.00 88.19 285 ASN A N 1
ATOM 2319 C CA . ASN A 1 285 ? 23.857 7.631 -29.518 1.00 88.19 285 ASN A CA 1
ATOM 2320 C C . ASN A 1 285 ? 22.765 6.555 -29.431 1.00 88.19 285 ASN A C 1
ATOM 2322 O O . ASN A 1 285 ? 22.678 5.706 -30.322 1.00 88.19 285 ASN A O 1
ATOM 2326 N N . PRO A 1 286 ? 21.873 6.598 -28.423 1.00 87.25 286 PRO A N 1
ATOM 2327 C CA . PRO A 1 286 ? 20.806 5.608 -28.293 1.00 87.25 286 PRO A CA 1
ATOM 2328 C C . PRO A 1 286 ? 19.937 5.500 -29.553 1.00 87.25 286 PRO A C 1
ATOM 2330 O O . PRO A 1 286 ? 19.549 4.404 -29.943 1.00 87.25 286 PRO A O 1
ATOM 2333 N N . LYS A 1 287 ? 19.682 6.625 -30.237 1.00 89.94 287 LYS A N 1
ATOM 2334 C CA . LYS A 1 287 ? 18.890 6.671 -31.477 1.00 89.94 287 LYS A CA 1
ATOM 2335 C C . LYS A 1 287 ? 19.496 5.832 -32.606 1.00 89.94 287 LYS A C 1
ATOM 2337 O O . LYS A 1 287 ? 18.760 5.122 -33.282 1.00 89.94 287 LYS A O 1
ATOM 2342 N N . GLU A 1 288 ? 20.813 5.886 -32.784 1.00 90.31 288 GLU A N 1
ATOM 2343 C CA . GLU A 1 288 ? 21.521 5.099 -33.802 1.00 90.31 288 GLU A CA 1
ATOM 2344 C C . GLU A 1 288 ? 21.459 3.607 -33.469 1.00 90.31 288 GLU A C 1
ATOM 2346 O O . GLU A 1 288 ? 21.096 2.797 -34.315 1.00 90.31 288 GLU A O 1
ATOM 2351 N N . ILE A 1 289 ? 21.684 3.252 -32.199 1.00 88.00 289 ILE A N 1
ATOM 2352 C CA . ILE A 1 289 ? 21.579 1.866 -31.721 1.00 88.00 289 ILE A CA 1
ATOM 2353 C C . ILE A 1 289 ? 20.172 1.310 -31.975 1.00 88.00 289 ILE A C 1
ATOM 2355 O O . ILE A 1 289 ? 20.019 0.185 -32.451 1.00 88.00 289 ILE A O 1
ATOM 2359 N N . HIS A 1 290 ? 19.131 2.092 -31.679 1.00 88.44 290 HIS A N 1
ATOM 2360 C CA . HIS A 1 290 ? 17.751 1.692 -31.948 1.00 88.44 290 HIS A CA 1
ATOM 2361 C C . HIS A 1 290 ? 17.470 1.541 -33.447 1.00 88.44 290 HIS A C 1
ATOM 2363 O O . HIS A 1 290 ? 16.770 0.602 -33.825 1.00 88.44 290 HIS A O 1
ATOM 2369 N N . ALA A 1 291 ? 18.029 2.405 -34.298 1.00 90.88 291 ALA A N 1
ATOM 2370 C CA . ALA A 1 291 ? 17.889 2.299 -35.749 1.00 90.88 291 ALA A CA 1
ATOM 2371 C C . ALA A 1 291 ? 18.549 1.021 -36.297 1.00 90.88 291 ALA A C 1
ATOM 2373 O O . ALA A 1 291 ? 17.935 0.306 -37.091 1.00 90.88 291 ALA A O 1
ATOM 2374 N N . ASP A 1 292 ? 19.748 0.683 -35.817 1.00 90.38 292 ASP A N 1
ATOM 2375 C CA . ASP A 1 292 ? 20.467 -0.539 -36.194 1.00 90.38 292 ASP A CA 1
ATOM 2376 C C . ASP A 1 292 ? 19.716 -1.802 -35.764 1.00 90.38 292 ASP A C 1
ATOM 2378 O O . ASP A 1 292 ? 19.555 -2.741 -36.549 1.00 90.38 292 ASP A O 1
ATOM 2382 N N . LEU A 1 293 ? 19.208 -1.824 -34.527 1.00 90.62 293 LEU A N 1
ATOM 2383 C CA . LEU A 1 293 ? 18.412 -2.940 -34.012 1.00 90.62 293 LEU A CA 1
ATOM 2384 C C . LEU A 1 293 ? 17.090 -3.087 -34.771 1.00 90.62 293 LEU A C 1
ATOM 2386 O O . LEU A 1 293 ? 16.696 -4.206 -35.100 1.00 90.62 293 LEU A O 1
ATOM 2390 N N . LEU A 1 294 ? 16.424 -1.978 -35.101 1.00 89.75 294 LEU A N 1
ATOM 2391 C CA . LEU A 1 294 ? 15.213 -2.000 -35.917 1.00 89.75 294 LEU A CA 1
ATOM 2392 C C . LEU A 1 294 ? 15.505 -2.562 -37.311 1.00 89.75 294 LEU A C 1
ATOM 2394 O O . LEU A 1 294 ? 14.785 -3.442 -37.777 1.00 89.75 294 LEU A O 1
ATOM 2398 N N . LYS A 1 295 ? 16.587 -2.112 -37.954 1.00 92.31 295 LYS A N 1
ATOM 2399 C CA . LYS A 1 295 ? 17.018 -2.617 -39.262 1.00 92.31 295 LYS A CA 1
ATOM 2400 C C . LYS A 1 295 ? 17.297 -4.119 -39.218 1.00 92.31 295 LYS A C 1
ATOM 2402 O O . LYS A 1 295 ? 16.783 -4.845 -40.066 1.00 92.31 295 LYS A O 1
ATOM 2407 N N . LYS A 1 296 ? 18.037 -4.598 -38.213 1.00 90.12 296 LYS A N 1
ATOM 2408 C CA . LYS A 1 296 ? 18.283 -6.034 -37.996 1.00 90.12 296 LYS A CA 1
ATOM 2409 C C . LYS A 1 296 ? 16.985 -6.817 -37.837 1.00 90.12 296 LYS A C 1
ATOM 2411 O O . LYS A 1 296 ? 16.782 -7.829 -38.501 1.00 90.12 296 LYS A O 1
ATOM 2416 N N . ARG A 1 297 ? 16.072 -6.329 -37.000 1.00 88.56 297 ARG A N 1
ATOM 2417 C CA . ARG A 1 297 ? 14.778 -6.979 -36.784 1.00 88.56 297 ARG A CA 1
ATOM 2418 C C . ARG A 1 297 ? 13.949 -7.052 -38.066 1.00 88.56 297 ARG A C 1
ATOM 2420 O O . ARG A 1 297 ? 13.331 -8.078 -38.331 1.00 88.56 297 ARG A O 1
ATOM 2427 N N . LEU A 1 298 ? 13.941 -5.985 -38.867 1.00 88.12 298 LEU A N 1
ATOM 2428 C CA . LEU A 1 298 ? 13.260 -5.961 -40.163 1.00 88.12 298 LEU A CA 1
ATOM 2429 C C . LEU A 1 298 ? 13.882 -6.947 -41.159 1.00 88.12 298 LEU A C 1
ATOM 2431 O O . LEU A 1 298 ? 13.142 -7.557 -41.920 1.00 88.12 298 LEU A O 1
ATOM 2435 N N . GLN A 1 299 ? 15.202 -7.153 -41.122 1.00 90.31 299 GLN A N 1
ATOM 2436 C CA . GLN A 1 299 ? 15.878 -8.177 -41.930 1.00 90.31 299 GLN A CA 1
ATOM 2437 C C . GLN A 1 299 ? 15.519 -9.607 -41.498 1.00 90.31 299 GLN A C 1
ATOM 2439 O O . GLN A 1 299 ? 15.412 -10.489 -42.343 1.00 90.31 299 GLN A O 1
ATOM 2444 N N . MET A 1 300 ? 15.323 -9.844 -40.196 1.00 87.00 300 MET A N 1
ATOM 2445 C CA . MET A 1 300 ? 14.921 -11.156 -39.664 1.00 87.00 300 MET A CA 1
ATOM 2446 C C . MET A 1 300 ? 13.437 -11.470 -39.904 1.00 87.00 300 MET A C 1
ATOM 2448 O O . MET A 1 300 ? 13.042 -12.637 -39.929 1.00 87.00 300 MET A O 1
ATOM 2452 N N . ARG A 1 301 ? 12.600 -10.436 -40.045 1.00 84.94 301 ARG A N 1
ATOM 2453 C CA . ARG A 1 301 ? 11.157 -10.580 -40.237 1.00 84.94 301 ARG A CA 1
ATOM 2454 C C . ARG A 1 301 ? 10.858 -11.213 -41.599 1.00 84.94 301 ARG A C 1
ATOM 2456 O O . ARG A 1 301 ? 11.307 -10.733 -42.635 1.00 84.94 301 ARG A O 1
ATOM 2463 N N . LYS A 1 302 ? 10.020 -12.249 -41.598 1.00 83.75 302 LYS A N 1
ATOM 2464 C CA . LYS A 1 302 ? 9.392 -12.792 -42.814 1.00 83.75 302 LYS A CA 1
ATOM 2465 C C . LYS A 1 302 ? 8.031 -12.121 -43.011 1.00 83.75 302 LYS A C 1
ATOM 2467 O O . LYS A 1 302 ? 7.455 -11.640 -42.038 1.00 83.75 302 LYS A O 1
ATOM 2472 N N . ALA A 1 303 ? 7.509 -12.103 -44.241 1.00 79.56 303 ALA A N 1
ATOM 2473 C CA . ALA A 1 303 ? 6.239 -11.435 -44.566 1.00 79.56 303 ALA A CA 1
ATOM 2474 C C . ALA A 1 303 ? 5.110 -11.778 -43.570 1.00 79.56 303 ALA A C 1
ATOM 2476 O O . ALA A 1 303 ? 4.459 -10.876 -43.044 1.00 79.56 303 ALA A O 1
ATOM 2477 N N . ASP A 1 304 ? 4.999 -13.060 -43.206 1.00 79.81 304 ASP A N 1
ATOM 2478 C CA . ASP A 1 304 ? 3.899 -13.572 -42.379 1.00 79.81 304 ASP A CA 1
ATOM 2479 C C . ASP A 1 304 ? 4.267 -13.813 -40.906 1.00 79.81 304 ASP A C 1
ATOM 2481 O O . ASP A 1 304 ? 3.404 -14.170 -40.106 1.00 79.81 304 ASP A O 1
ATOM 2485 N N . LYS A 1 305 ? 5.545 -13.671 -40.519 1.00 81.50 305 LYS A N 1
ATOM 2486 C CA . LYS A 1 305 ? 6.016 -14.050 -39.175 1.00 81.50 305 LYS A CA 1
ATOM 2487 C C . LYS A 1 305 ? 7.009 -13.053 -38.591 1.00 81.50 305 LYS A C 1
ATOM 2489 O O . LYS A 1 305 ? 8.019 -12.710 -39.212 1.00 81.50 305 LYS A O 1
ATOM 2494 N N . SER A 1 306 ? 6.727 -12.635 -37.359 1.00 81.50 306 SER A N 1
ATOM 2495 C CA . SER A 1 306 ? 7.683 -11.912 -36.521 1.00 81.50 306 SER A CA 1
ATOM 2496 C C . SER A 1 306 ? 8.862 -12.819 -36.151 1.00 81.50 306 SER A C 1
ATOM 2498 O O . SER A 1 306 ? 8.684 -14.034 -36.066 1.00 81.50 306 SER A O 1
ATOM 2500 N N . PRO A 1 307 ? 10.061 -12.253 -35.942 1.00 84.19 307 PRO A N 1
ATOM 2501 C CA . PRO A 1 307 ? 11.201 -13.028 -35.475 1.00 84.19 307 PRO A CA 1
ATOM 2502 C C . PRO A 1 307 ? 10.918 -13.598 -34.081 1.00 84.19 307 PRO A C 1
ATOM 2504 O O . PRO A 1 307 ? 10.525 -12.868 -33.172 1.00 84.19 307 PRO A O 1
ATOM 2507 N N . GLU A 1 308 ? 11.117 -14.903 -33.933 1.00 86.00 308 GLU A N 1
ATOM 2508 C CA . GLU A 1 308 ? 10.979 -15.615 -32.664 1.00 86.00 308 GLU A CA 1
ATOM 2509 C C . GLU A 1 308 ? 12.349 -15.775 -32.011 1.00 86.00 308 GLU A C 1
ATOM 2511 O O . GLU A 1 308 ? 13.344 -16.051 -32.685 1.00 86.00 308 GLU A O 1
ATOM 2516 N N . GLN A 1 309 ? 12.391 -15.600 -30.691 1.00 88.44 309 GLN A N 1
ATOM 2517 C CA . GLN A 1 309 ? 13.622 -15.749 -29.932 1.00 88.44 309 GLN A CA 1
ATOM 2518 C C . GLN A 1 309 ? 14.110 -17.208 -29.981 1.00 88.44 309 GLN A C 1
ATOM 2520 O O . GLN A 1 309 ? 13.317 -18.121 -29.725 1.00 88.44 309 GLN A O 1
ATOM 2525 N N . PRO A 1 310 ? 15.400 -17.464 -30.267 1.00 87.94 310 PRO A N 1
ATOM 2526 C CA . PRO A 1 310 ? 15.938 -18.817 -30.252 1.00 87.94 310 PRO A CA 1
ATOM 2527 C C . PRO A 1 310 ? 15.859 -19.429 -28.848 1.00 87.94 310 PRO A C 1
ATOM 2529 O O . PRO A 1 310 ? 16.073 -18.761 -27.837 1.00 87.94 310 PRO A O 1
ATOM 2532 N N . LYS A 1 311 ? 15.591 -20.739 -28.786 1.00 89.06 311 LYS A N 1
ATOM 2533 C CA . LYS A 1 311 ? 15.467 -21.485 -27.521 1.00 89.06 311 LYS A CA 1
ATOM 2534 C C . LYS A 1 311 ? 16.763 -21.494 -26.703 1.00 89.06 311 LYS A C 1
ATOM 2536 O O . LYS A 1 311 ? 16.713 -21.511 -25.476 1.00 89.06 311 LYS A O 1
ATOM 2541 N N . TYR A 1 312 ? 17.908 -21.515 -27.382 1.00 88.12 312 TYR A N 1
ATOM 2542 C CA . TYR A 1 312 ? 19.228 -21.537 -26.762 1.00 88.12 312 TYR A CA 1
ATOM 2543 C C . TYR A 1 312 ? 20.013 -20.288 -27.176 1.00 88.12 312 TYR A C 1
ATOM 2545 O O . TYR A 1 312 ? 19.985 -19.940 -28.358 1.00 88.12 312 TYR A O 1
ATOM 2553 N N . PRO A 1 313 ? 20.729 -19.626 -26.244 1.00 88.12 313 PRO A N 1
ATOM 2554 C CA . PRO A 1 313 ? 21.535 -18.448 -26.567 1.00 88.12 313 PRO A CA 1
ATOM 2555 C C . PRO A 1 313 ? 22.625 -18.728 -27.604 1.00 88.12 313 PRO A C 1
ATOM 2557 O O . PRO A 1 313 ? 22.946 -17.861 -28.407 1.00 88.12 313 PRO A O 1
ATOM 2560 N N . ASP A 1 314 ? 23.185 -19.935 -27.595 1.00 90.06 314 ASP A N 1
ATOM 2561 C CA . ASP A 1 314 ? 24.169 -20.381 -28.573 1.00 90.06 314 ASP A CA 1
ATOM 2562 C C . ASP A 1 314 ? 24.069 -21.902 -28.739 1.00 90.06 314 ASP A C 1
ATOM 2564 O O . ASP A 1 314 ? 24.219 -22.640 -27.763 1.00 90.06 314 ASP A O 1
ATOM 2568 N N . ILE A 1 315 ? 23.759 -22.360 -29.954 1.00 89.69 315 ILE A N 1
ATOM 2569 C CA . ILE A 1 315 ? 23.607 -23.788 -30.278 1.00 89.69 315 ILE A CA 1
ATOM 2570 C C . ILE A 1 315 ? 24.988 -24.449 -30.406 1.00 89.69 315 ILE A C 1
ATOM 2572 O O . ILE A 1 315 ? 25.178 -25.557 -29.910 1.00 89.69 315 ILE A O 1
ATOM 2576 N N . ASP A 1 316 ? 25.971 -23.723 -30.946 1.00 90.25 316 ASP A N 1
ATOM 2577 C CA . ASP A 1 316 ? 27.318 -24.221 -31.250 1.00 90.25 316 ASP A CA 1
ATOM 2578 C C . ASP A 1 316 ? 28.365 -23.615 -30.300 1.00 90.25 316 ASP A C 1
ATOM 2580 O O . ASP A 1 316 ? 29.488 -23.282 -30.682 1.00 90.25 316 ASP A O 1
ATOM 2584 N N . TYR A 1 317 ? 28.006 -23.489 -29.016 1.00 90.12 317 TYR A N 1
ATOM 2585 C CA . TYR A 1 317 ? 28.808 -22.800 -27.995 1.00 90.12 317 TYR A CA 1
ATOM 2586 C C . TYR A 1 317 ? 30.274 -23.241 -27.947 1.00 90.12 317 TYR A C 1
ATOM 2588 O O . TYR A 1 317 ? 31.171 -22.415 -27.773 1.00 90.12 317 TYR A O 1
ATOM 2596 N N . VAL A 1 318 ? 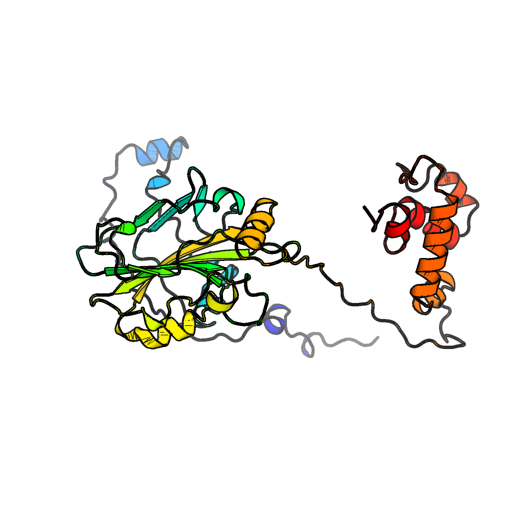30.537 -24.544 -28.088 1.00 91.12 318 VAL A N 1
ATOM 2597 C CA . VAL A 1 318 ? 31.901 -25.093 -28.032 1.00 91.12 318 VAL A CA 1
ATOM 2598 C C . VAL A 1 318 ? 32.739 -24.621 -29.219 1.00 91.12 318 VAL A C 1
ATOM 2600 O O . VAL A 1 318 ? 33.918 -24.315 -29.040 1.00 91.12 318 VAL A O 1
ATOM 2603 N N . GLU A 1 319 ? 32.149 -24.546 -30.409 1.00 91.81 319 GLU A N 1
ATOM 2604 C CA . GLU A 1 319 ? 32.842 -24.112 -31.621 1.00 91.81 319 GLU A CA 1
ATOM 2605 C C . GLU A 1 319 ? 33.023 -22.597 -31.624 1.00 91.81 319 GLU A C 1
ATOM 2607 O O . GLU A 1 319 ? 34.146 -22.108 -31.764 1.00 91.81 319 GLU A O 1
ATOM 2612 N N . HIS A 1 320 ? 31.957 -21.842 -31.354 1.00 91.31 320 HIS A N 1
ATOM 2613 C CA . HIS A 1 320 ? 32.014 -20.384 -31.288 1.00 91.31 320 HIS A CA 1
ATOM 2614 C C . HIS A 1 320 ? 33.014 -19.892 -30.241 1.00 91.31 320 HIS A C 1
ATOM 2616 O O . HIS A 1 320 ? 33.802 -18.996 -30.525 1.00 91.31 320 HIS A O 1
ATOM 2622 N N . LYS A 1 321 ? 33.097 -20.539 -29.075 1.00 89.81 321 LYS A N 1
ATOM 2623 C CA . LYS A 1 321 ? 34.090 -20.192 -28.047 1.00 89.81 321 LYS A CA 1
ATOM 2624 C C . LYS A 1 321 ? 35.542 -20.446 -28.474 1.00 89.81 321 LYS A C 1
ATOM 2626 O O . LYS A 1 321 ? 36.445 -19.813 -27.931 1.00 89.81 321 LYS A O 1
ATOM 2631 N N . ARG A 1 322 ? 35.790 -21.387 -29.394 1.00 90.44 322 ARG A N 1
ATOM 2632 C CA . ARG A 1 322 ? 37.139 -21.706 -29.899 1.00 90.44 322 ARG A CA 1
ATOM 2633 C C . ARG A 1 322 ? 37.571 -20.776 -31.028 1.00 90.44 322 ARG A C 1
ATOM 2635 O O . ARG A 1 322 ? 38.737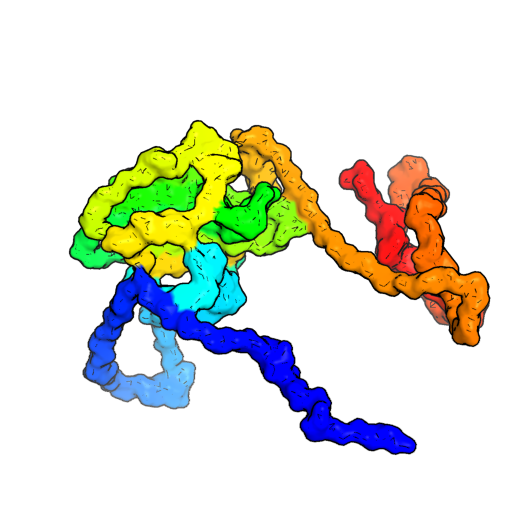 -20.397 -31.067 1.00 90.44 322 ARG A O 1
ATOM 2642 N N . TYR A 1 323 ? 36.655 -20.442 -31.936 1.00 93.06 323 TYR A N 1
ATOM 2643 C CA . TYR A 1 323 ? 36.981 -19.738 -33.179 1.00 93.06 323 TYR A CA 1
ATOM 2644 C C . TYR A 1 323 ? 36.610 -18.250 -33.174 1.00 93.06 323 TYR A C 1
ATOM 2646 O O . TYR A 1 323 ? 37.246 -17.473 -33.886 1.00 93.06 323 TYR A O 1
ATOM 2654 N N . MET A 1 324 ? 35.618 -17.822 -32.385 1.00 92.69 324 MET A N 1
ATOM 2655 C CA . MET A 1 324 ? 35.219 -16.415 -32.318 1.00 92.69 324 MET A CA 1
ATOM 2656 C C . MET A 1 324 ? 35.996 -15.649 -31.237 1.00 92.69 324 MET A C 1
ATOM 2658 O O . MET A 1 324 ? 36.192 -16.144 -30.125 1.00 92.69 324 MET A O 1
ATOM 2662 N N . PRO A 1 325 ? 36.367 -14.386 -31.504 1.00 92.81 325 PRO A N 1
ATOM 2663 C CA . PRO A 1 325 ? 36.765 -13.449 -30.466 1.00 92.81 325 PRO A CA 1
ATOM 2664 C C . PRO A 1 325 ? 35.687 -13.316 -29.384 1.00 92.81 325 PRO A C 1
ATOM 2666 O O . PRO A 1 325 ? 34.495 -13.228 -29.687 1.00 92.81 325 PRO A O 1
ATOM 2669 N N . PHE A 1 326 ? 36.115 -13.187 -28.125 1.00 89.19 326 PHE A N 1
ATOM 2670 C CA . PHE A 1 326 ? 35.224 -13.102 -26.960 1.00 89.19 326 PHE A CA 1
ATOM 2671 C C . PHE A 1 326 ? 34.079 -12.088 -27.125 1.00 89.19 326 PHE A C 1
ATOM 2673 O O . PHE A 1 326 ? 32.938 -12.385 -26.793 1.00 89.19 326 PHE A O 1
ATOM 2680 N N . TRP A 1 327 ? 34.357 -10.902 -27.675 1.00 89.44 327 TRP A N 1
ATOM 2681 C CA . TRP A 1 327 ? 33.345 -9.855 -27.842 1.00 89.44 327 TRP A CA 1
ATOM 2682 C C . TRP A 1 327 ? 32.270 -10.200 -28.887 1.00 89.44 327 TRP A C 1
ATOM 2684 O O . TRP A 1 327 ? 31.136 -9.744 -28.758 1.00 89.44 327 TRP A O 1
ATOM 2694 N N . GLN A 1 328 ? 32.610 -10.981 -29.920 1.00 91.12 328 GLN A N 1
ATOM 2695 C CA . GLN A 1 328 ? 31.644 -11.443 -30.924 1.00 91.12 328 GLN A CA 1
ATOM 2696 C C . GLN A 1 328 ? 30.750 -12.520 -30.327 1.00 91.12 328 GLN A C 1
ATOM 2698 O O . GLN A 1 328 ? 29.533 -12.461 -30.483 1.00 91.12 328 GLN A O 1
ATOM 2703 N N . HIS A 1 329 ? 31.358 -13.448 -29.585 1.00 92.62 329 HIS A N 1
ATOM 2704 C CA . HIS A 1 329 ? 30.638 -14.506 -28.888 1.00 92.62 329 HIS A CA 1
ATOM 2705 C C . HIS A 1 329 ? 29.677 -13.949 -27.829 1.00 92.62 329 HIS A C 1
ATOM 2707 O O . HIS A 1 329 ? 28.500 -14.298 -27.814 1.00 92.62 329 HIS A O 1
ATOM 2713 N N . ASP A 1 330 ? 30.139 -13.008 -27.002 1.00 89.81 330 ASP A N 1
ATOM 2714 C CA . ASP A 1 330 ? 29.320 -12.327 -25.990 1.00 89.81 330 ASP A CA 1
ATOM 2715 C C . ASP A 1 330 ? 28.155 -11.539 -26.618 1.00 89.81 330 ASP A C 1
ATOM 2717 O O . ASP A 1 330 ? 27.028 -11.592 -26.123 1.00 89.81 330 ASP A O 1
ATOM 2721 N N . ASN A 1 331 ? 28.389 -10.857 -27.746 1.00 89.94 331 ASN A N 1
ATOM 2722 C CA . ASN A 1 331 ? 27.323 -10.176 -28.482 1.00 89.94 331 ASN A CA 1
ATOM 2723 C C . ASN A 1 331 ? 26.287 -11.154 -29.048 1.00 89.94 331 ASN A C 1
ATOM 2725 O O . ASN A 1 331 ? 25.097 -10.875 -28.931 1.00 89.94 331 ASN A O 1
ATOM 2729 N N . LEU A 1 332 ? 26.713 -12.288 -29.614 1.00 91.31 332 LEU A N 1
ATOM 2730 C CA . LEU A 1 332 ? 25.815 -13.327 -30.130 1.00 91.31 332 LEU A CA 1
ATOM 2731 C C . LEU A 1 332 ? 24.916 -13.874 -29.018 1.00 91.31 332 LEU A C 1
ATOM 2733 O O . LEU A 1 332 ? 23.697 -13.923 -29.179 1.00 91.31 332 LEU A O 1
ATOM 2737 N N . ILE A 1 333 ? 25.504 -14.212 -27.867 1.00 91.06 333 ILE A N 1
ATOM 2738 C CA . ILE A 1 333 ? 24.762 -14.714 -26.705 1.00 91.06 333 ILE A CA 1
ATOM 2739 C C . ILE A 1 333 ? 23.731 -13.680 -26.246 1.00 91.06 333 ILE A C 1
ATOM 2741 O O . ILE A 1 333 ? 22.563 -14.026 -26.076 1.00 91.06 333 ILE A O 1
ATOM 2745 N N . LYS A 1 334 ? 24.135 -12.413 -26.078 1.00 90.50 334 LYS A N 1
ATOM 2746 C CA . LYS A 1 334 ? 23.241 -11.324 -25.644 1.00 90.50 334 LYS A CA 1
ATOM 2747 C C . LYS A 1 334 ? 22.127 -11.036 -26.646 1.00 90.50 334 LYS A C 1
ATOM 2749 O O . LYS A 1 334 ? 21.007 -10.731 -26.232 1.00 90.50 334 LYS A O 1
ATOM 2754 N N . GLU A 1 335 ? 22.435 -11.112 -27.938 1.00 90.56 335 GLU A N 1
ATOM 2755 C CA . GLU A 1 335 ? 21.482 -10.925 -29.029 1.00 90.56 335 GLU A CA 1
ATOM 2756 C C . GLU A 1 335 ? 20.413 -12.018 -28.984 1.00 90.56 335 GLU A C 1
ATOM 2758 O O . GLU A 1 335 ? 19.234 -11.708 -28.821 1.00 90.56 335 GLU A O 1
ATOM 2763 N N . ASN A 1 336 ? 20.823 -13.286 -28.984 1.00 91.31 336 ASN A N 1
ATOM 2764 C CA . ASN A 1 336 ? 19.929 -14.444 -28.947 1.00 91.31 336 ASN A CA 1
ATOM 2765 C C . ASN A 1 336 ? 19.141 -14.558 -27.634 1.00 91.31 336 ASN A C 1
ATOM 2767 O O . ASN A 1 336 ? 17.971 -14.938 -27.633 1.00 91.31 336 ASN A O 1
ATOM 2771 N N . SER A 1 337 ? 19.738 -14.184 -26.501 1.00 88.25 337 SER A N 1
ATOM 2772 C CA . SER A 1 337 ? 19.056 -14.188 -25.204 1.00 88.25 337 SER A CA 1
ATOM 2773 C C . SER A 1 337 ? 18.143 -12.974 -24.992 1.00 88.25 337 SER A C 1
ATOM 2775 O O . SER A 1 337 ? 17.464 -12.907 -23.968 1.00 88.25 337 SER A O 1
ATOM 2777 N N . GLY A 1 338 ? 18.127 -12.000 -25.910 1.00 84.75 338 GLY A N 1
ATOM 2778 C CA . GLY A 1 338 ? 17.319 -10.787 -25.766 1.00 84.75 338 GLY A CA 1
ATOM 2779 C C . GLY A 1 338 ? 17.731 -9.932 -24.568 1.00 84.75 338 GLY A C 1
ATOM 2780 O O . GLY A 1 338 ? 16.893 -9.270 -23.956 1.00 84.75 338 GLY A O 1
ATOM 2781 N N . PHE A 1 339 ? 19.009 -9.970 -24.189 1.00 83.12 339 PHE A N 1
ATOM 2782 C CA . PHE A 1 339 ? 19.491 -9.282 -22.998 1.00 83.12 339 PHE A CA 1
ATOM 2783 C C . PHE A 1 339 ? 19.650 -7.777 -23.246 1.00 83.12 339 PHE A C 1
ATOM 2785 O O . PHE A 1 339 ? 20.165 -7.347 -24.283 1.00 83.12 339 PHE A O 1
ATOM 2792 N N . SER A 1 340 ? 19.267 -6.958 -22.261 1.00 81.88 340 SER A N 1
ATOM 2793 C CA . SER A 1 340 ? 19.406 -5.495 -22.307 1.00 81.88 340 SER A CA 1
ATOM 2794 C C . SER A 1 340 ? 18.803 -4.899 -23.597 1.00 81.88 340 SER A C 1
ATOM 2796 O O . SER A 1 340 ? 17.633 -5.134 -23.899 1.00 81.88 340 SER A O 1
ATOM 2798 N N . ARG A 1 341 ? 19.592 -4.151 -24.382 1.00 82.25 341 ARG A N 1
ATOM 2799 C CA . ARG A 1 341 ? 19.178 -3.510 -25.642 1.00 82.25 341 ARG A CA 1
ATOM 2800 C C . ARG A 1 341 ? 18.613 -4.480 -26.684 1.00 82.25 341 ARG A C 1
ATOM 2802 O O . ARG A 1 341 ? 17.752 -4.089 -27.466 1.00 82.25 341 ARG A O 1
ATOM 2809 N N . TYR A 1 342 ? 19.047 -5.740 -26.679 1.00 87.12 342 TYR A N 1
ATOM 2810 C CA . TYR A 1 342 ? 18.616 -6.736 -27.663 1.00 87.12 342 TYR A CA 1
ATOM 2811 C C . TYR A 1 342 ? 17.206 -7.272 -27.409 1.00 87.12 342 TYR A C 1
ATOM 2813 O O . TYR A 1 342 ? 16.640 -7.907 -28.294 1.00 87.12 342 TYR A O 1
ATOM 2821 N N . ARG A 1 343 ? 16.587 -6.963 -26.258 1.00 84.88 343 ARG A N 1
ATOM 2822 C CA . ARG A 1 343 ? 15.186 -7.320 -25.976 1.00 84.88 343 ARG A CA 1
ATOM 2823 C C . ARG A 1 343 ? 14.244 -6.857 -27.091 1.00 84.88 343 ARG A C 1
ATOM 2825 O O . ARG A 1 343 ? 13.351 -7.597 -27.491 1.00 84.88 343 ARG A O 1
ATOM 2832 N N . VAL A 1 344 ? 14.512 -5.675 -27.652 1.00 84.25 344 VAL A N 1
ATOM 2833 C CA . VAL A 1 344 ? 13.734 -5.042 -28.732 1.00 84.25 344 VAL A CA 1
ATOM 2834 C C . VAL A 1 344 ? 13.698 -5.876 -30.023 1.00 84.25 344 VAL A C 1
ATOM 2836 O O . VAL A 1 344 ? 12.770 -5.723 -30.821 1.00 84.25 344 VAL A O 1
ATOM 2839 N N . LEU A 1 345 ? 14.667 -6.773 -30.244 1.00 85.88 345 LEU A N 1
ATOM 2840 C CA . LEU A 1 345 ? 14.661 -7.667 -31.407 1.00 85.88 345 LEU A CA 1
ATOM 2841 C C . LEU A 1 345 ? 13.510 -8.676 -31.342 1.00 85.88 345 LEU A C 1
ATOM 2843 O O . LEU A 1 345 ? 12.901 -8.961 -32.370 1.00 85.88 345 LEU A O 1
ATOM 2847 N N . TRP A 1 346 ? 13.181 -9.147 -30.137 1.00 86.81 346 TRP A N 1
ATOM 2848 C CA . TRP A 1 346 ? 12.220 -10.229 -29.913 1.00 86.81 346 TRP A CA 1
ATOM 2849 C C . TRP A 1 346 ? 10.872 -9.736 -29.376 1.00 86.81 346 TRP A C 1
ATOM 2851 O O . TRP A 1 346 ? 9.833 -10.291 -29.715 1.00 86.81 346 TRP A O 1
ATOM 2861 N N . SER A 1 347 ? 10.853 -8.671 -28.567 1.00 77.69 347 SER A N 1
ATOM 2862 C CA . SER A 1 347 ? 9.608 -8.070 -28.071 1.00 77.69 347 SER A CA 1
ATOM 2863 C C . SER A 1 347 ? 9.067 -7.049 -29.066 1.00 77.69 347 SER A C 1
ATOM 2865 O O . SER A 1 347 ? 9.787 -6.120 -29.439 1.00 77.69 347 SER A O 1
ATOM 2867 N N . ASN A 1 348 ? 7.803 -7.159 -29.480 1.00 66.38 348 ASN A N 1
ATOM 2868 C CA . ASN A 1 348 ? 7.161 -6.122 -30.283 1.00 66.38 348 ASN A CA 1
ATOM 2869 C C . ASN A 1 348 ? 6.614 -5.003 -29.383 1.00 66.38 348 ASN A C 1
ATOM 2871 O O . ASN A 1 348 ? 5.671 -5.260 -28.649 1.00 66.38 348 ASN A O 1
ATOM 2875 N N . PRO A 1 349 ? 7.150 -3.769 -29.434 1.00 55.09 349 PRO A N 1
ATOM 2876 C CA . PRO A 1 349 ? 6.557 -2.662 -28.687 1.00 55.09 349 PRO A CA 1
ATOM 2877 C C . PRO A 1 349 ? 5.256 -2.132 -29.323 1.00 55.09 349 PRO A C 1
ATOM 2879 O O . PRO A 1 349 ? 4.628 -1.256 -28.746 1.00 55.09 349 PRO A O 1
ATOM 2882 N N . ILE A 1 350 ? 4.868 -2.619 -30.513 1.00 48.19 350 ILE A N 1
ATOM 2883 C CA . ILE A 1 350 ? 3.726 -2.114 -31.307 1.00 48.19 350 ILE A CA 1
ATOM 2884 C C . ILE A 1 350 ? 2.507 -3.066 -31.244 1.00 48.19 350 ILE A C 1
ATOM 2886 O O . ILE A 1 350 ? 1.552 -2.894 -31.994 1.00 48.19 350 ILE A O 1
ATOM 2890 N N . SER A 1 351 ? 2.525 -4.097 -30.395 1.00 34.66 351 SER A N 1
ATOM 2891 C CA . SER A 1 351 ? 1.387 -5.019 -30.212 1.00 34.66 351 SER A CA 1
ATOM 2892 C C . SER A 1 351 ? 0.676 -4.806 -28.893 1.00 34.66 351 SER A C 1
ATOM 2894 O O . SER A 1 351 ? 1.408 -4.785 -27.876 1.00 34.66 351 SER A O 1
#

Sequence (351 aa):
MHVIDVDNHLLSLKERLAVPETERYDIGFKKSVLPISLQPSESKNVPKLSRKMHLTINLKKVEHWQLSIFHHYRIFDDIFHTNVFFHNTQNMQLKWGSTGLYQGNLIDAADTSNKPDIWIQSLNGGFSSFVLLNLDGNPYSCGGEIVHWLVANIPDGKSVGDGTEIVPYFQVVPFRGTGYHRIACLLLRHNEIINLTSRKPSSPALIDRIFNVGQLYKEFEKQWTPSSLSFAQASWDASVNEALHRIGMKSPIYEYQYYPPVKMDQKEFPLKPQPFNLYLDQFRNPKEIHADLLKKRLQMRKADKSPEQPKYPDIDYVEHKRYMPFWQHDNLIKENSGFSRYRVLWSNPIS

InterPro domains:
  IPR035810 Phosphatidylethanolamine-binding protein, eukaryotic [PTHR11362] (70-235)
  IPR035810 Phosphatidylethanolamine-binding protein, eukaryotic [cd00866] (91-221)
  IPR036610 PEBP-like superfamily [G3DSA:3.90.280.10] (67-253)
  IPR036610 PEBP-like superfamily [SSF49777] (72-248)

pLDDT: mean 86.61, std 10.34, range [34.66, 96.62]

Organism: Brugia malayi (NCBI:txid6279)

Foldseek 3Di:
DPPDDCVPDDPDPCNVPDDDDDAADAQFDDADPPPPPPDDPPPVCPVVCVVVVNDDDDPVPDDPDDPVLCVVVVVCCQQARNRYDYDARWDKWWDLVPRTFARAAEDELVSQQDHTFMDTAADDAFFKKKWKWWSQPDPPDPHFIFTQWIWTGHIGPDGSVSTHTQEDHATDAAAAASFKIKIKMWMKTFHDGDDPNVLRQPAPDRVSRTDNNNVVCVVCSVGIHTNDMTIYIYDDDPVSQVRCVVRVHGGDHDHDDDDDPDDDDDDPDDPDDDDCLVNVVSPDDVVVLVVVLVVVQVVQDDPVDGDAQDPALDPPLVVCVVPPDPVVSVVSSCLSVCHDSNVCSHDPPPD